Protein AF-A0A3S1MCV3-F1 (afdb_monomer_lite)

Sequence (208 aa):
VRPNGTPESFEIVAGRRRYFAAKSLAEERGEGDPLPCAIMEDGDDAAALEASLIENIARLDPDEVSQWETFSRLIKEGRSIAEIAATFGITELQVKRSLALGELLPKIREAYRGEEIDAETARYLTMASKAQQKDWLALYADPEQYAPRGYQLKQWLFGGQSISIKVALFAIEDYPGMVVSDLFGEDSYFADADVFWLKQNEAIAARR

Secondary structure (DSSP, 8-state):
-EE-SSTT-EE--S-HHHHHHHHHHHHHHSS-PPPP-PPPPTT-HHHHHHHHHHHHHS-----HHHHHHHHHHHHHTT--HHHHHHHHT--HHHHHHHHHHHTS-HHHHHHHHTTSS-HHHHHHHTTS-HHHHHHHHHHHH-TTS----HHHHHHHHTTT---BGGG-SS-GGG--S-EEE-TTSS-EEES-HHHHHHHHHHHHHHT-

Structure (mmCIF, N/CA/C/O backbone):
data_AF-A0A3S1MCV3-F1
#
_entry.id   AF-A0A3S1MCV3-F1
#
loop_
_atom_site.group_PDB
_atom_site.id
_atom_site.type_symbol
_atom_site.label_atom_id
_atom_site.label_alt_id
_atom_site.label_comp_id
_atom_site.label_asym_id
_atom_site.label_entity_id
_atom_site.label_seq_id
_atom_site.pdbx_PDB_ins_code
_atom_site.Cartn_x
_atom_site.Cartn_y
_atom_site.Cartn_z
_atom_site.occupancy
_atom_site.B_iso_or_equiv
_atom_site.auth_seq_id
_atom_site.auth_comp_id
_atom_site.auth_asym_id
_atom_site.auth_atom_id
_atom_site.pdbx_PDB_model_num
ATOM 1 N N . VAL A 1 1 ? -28.980 -3.138 22.304 1.00 82.56 1 VAL A N 1
ATOM 2 C CA . VAL A 1 1 ? -28.779 -3.723 23.652 1.00 82.56 1 VAL A CA 1
ATOM 3 C C . VAL A 1 1 ? -29.193 -5.181 23.593 1.00 82.56 1 VAL A C 1
ATOM 5 O O . VAL A 1 1 ? -29.928 -5.527 22.674 1.00 82.56 1 VAL A O 1
ATOM 8 N N . ARG A 1 2 ? -28.743 -6.027 24.519 1.00 81.75 2 ARG A N 1
ATOM 9 C CA . ARG A 1 2 ? -29.152 -7.442 24.564 1.00 81.75 2 ARG A CA 1
ATOM 10 C C . ARG A 1 2 ? -29.564 -7.875 25.971 1.00 81.75 2 ARG A C 1
ATOM 12 O O . ARG A 1 2 ? -29.115 -7.232 26.927 1.00 81.75 2 ARG A O 1
ATOM 19 N N . PRO A 1 3 ? -30.403 -8.912 26.117 1.00 85.06 3 PRO A N 1
ATOM 20 C CA . PRO A 1 3 ? -30.695 -9.492 27.422 1.00 85.06 3 PRO A CA 1
ATOM 21 C C . PRO A 1 3 ? -29.397 -9.918 28.121 1.00 85.06 3 PRO A C 1
ATOM 23 O O . PRO A 1 3 ? -28.501 -10.469 27.490 1.00 85.06 3 PRO A O 1
ATOM 26 N N . ASN A 1 4 ? -29.270 -9.650 29.420 1.00 82.94 4 ASN A N 1
ATOM 27 C CA . ASN A 1 4 ? -28.071 -10.000 30.201 1.00 82.94 4 ASN A CA 1
ATOM 28 C C . ASN A 1 4 ? -28.338 -11.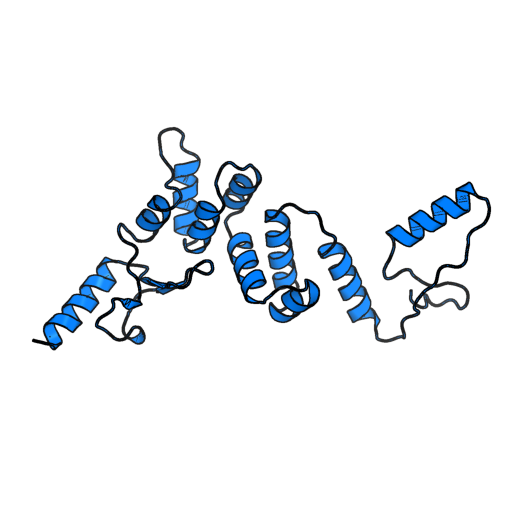099 31.246 1.00 82.94 4 ASN A C 1
ATOM 30 O O . ASN A 1 4 ? -27.629 -11.204 32.246 1.00 82.94 4 ASN A O 1
ATOM 34 N N . GLY A 1 5 ? -29.393 -11.890 31.038 1.00 76.44 5 GLY A N 1
ATOM 35 C CA . GLY A 1 5 ? -29.845 -12.916 31.979 1.00 76.44 5 GLY A CA 1
ATOM 36 C C . GLY A 1 5 ? -30.764 -12.400 33.091 1.00 76.44 5 GLY A C 1
ATOM 37 O O . GLY A 1 5 ? -31.198 -13.194 33.923 1.00 76.44 5 GLY A O 1
ATOM 38 N N . THR A 1 6 ? -31.104 -11.105 33.102 1.00 80.25 6 THR A N 1
ATOM 39 C CA . THR A 1 6 ? -32.122 -10.538 34.000 1.00 80.25 6 THR A CA 1
ATOM 40 C C . THR A 1 6 ? -33.277 -9.912 33.206 1.00 80.25 6 THR A C 1
ATOM 42 O O . THR A 1 6 ? -33.029 -9.329 32.152 1.00 80.25 6 THR A O 1
ATOM 45 N N . PRO A 1 7 ? -34.535 -9.984 33.685 1.00 80.81 7 PRO A N 1
ATOM 46 C CA . PRO A 1 7 ? -35.675 -9.350 33.008 1.00 80.81 7 PRO A CA 1
ATOM 47 C C . PRO A 1 7 ? -35.650 -7.816 33.070 1.00 80.81 7 PRO A C 1
ATOM 49 O O . PRO A 1 7 ? -36.337 -7.150 32.303 1.00 80.81 7 PRO A O 1
ATOM 52 N N . GLU A 1 8 ? -34.897 -7.263 34.022 1.00 84.44 8 GLU A N 1
ATOM 53 C CA . GLU A 1 8 ? -34.945 -5.847 34.400 1.00 84.44 8 GLU A CA 1
ATOM 54 C C . GLU A 1 8 ? -33.805 -5.024 33.792 1.00 84.44 8 GLU A C 1
ATOM 56 O O . GLU A 1 8 ? -33.806 -3.797 33.898 1.00 84.44 8 GLU A O 1
ATOM 61 N N . SER A 1 9 ? -32.814 -5.664 33.163 1.00 86.12 9 SER A N 1
ATOM 62 C CA . SER A 1 9 ? -31.669 -4.951 32.608 1.00 86.12 9 SER A CA 1
ATOM 63 C C . SER A 1 9 ? -31.128 -5.583 31.331 1.00 86.12 9 SER A C 1
ATOM 65 O O . SER A 1 9 ? -31.355 -6.748 31.021 1.00 86.12 9 SER A O 1
ATOM 67 N N . PHE A 1 10 ? -30.418 -4.762 30.564 1.00 86.50 10 PHE A N 1
ATOM 68 C CA . PHE A 1 10 ? -29.823 -5.143 29.294 1.00 86.50 10 PHE A CA 1
ATOM 69 C C . PHE A 1 10 ? -28.345 -4.761 29.284 1.00 86.50 10 PHE A C 1
ATOM 71 O O . PHE A 1 10 ? -27.929 -3.785 29.911 1.00 86.50 10 PHE A O 1
ATOM 78 N N . GLU A 1 11 ? -27.549 -5.503 28.525 1.00 82.94 11 GLU A N 1
ATOM 79 C CA . GLU A 1 11 ? -26.165 -5.149 28.238 1.00 82.94 11 GLU A CA 1
ATOM 80 C C . GLU A 1 11 ? -26.079 -4.227 27.011 1.00 82.94 11 GLU A C 1
ATOM 82 O O . GLU A 1 11 ? -26.780 -4.394 26.002 1.00 82.94 11 GLU A O 1
ATOM 87 N N . ILE A 1 12 ? -25.191 -3.234 27.088 1.00 82.75 12 ILE A N 1
ATOM 88 C CA . ILE A 1 12 ? -24.916 -2.310 25.987 1.00 82.75 12 ILE A CA 1
ATOM 89 C C . ILE A 1 12 ? -23.930 -2.961 25.019 1.00 82.75 12 ILE A C 1
ATOM 91 O O . ILE A 1 12 ? -22.740 -3.043 25.296 1.00 82.75 12 ILE A O 1
ATOM 95 N N . VAL A 1 13 ? -24.440 -3.349 23.853 1.00 75.62 13 VAL A N 1
ATOM 96 C CA . VAL A 1 13 ? -23.654 -3.915 22.744 1.00 75.62 13 VAL A CA 1
ATOM 97 C C . VAL A 1 13 ? -22.986 -2.818 21.899 1.00 75.62 13 VAL A C 1
ATOM 99 O O . VAL A 1 13 ? -21.809 -2.910 21.560 1.00 75.62 13 VAL A O 1
ATOM 102 N N . ALA A 1 14 ? -23.733 -1.754 21.588 1.00 70.00 14 ALA A N 1
ATOM 103 C CA . ALA A 1 14 ? -23.327 -0.648 20.719 1.00 70.00 14 ALA A CA 1
ATOM 104 C C . ALA A 1 14 ? -23.893 0.684 21.243 1.00 70.00 14 ALA A C 1
ATOM 106 O O . ALA A 1 14 ? -24.895 0.703 21.964 1.00 70.00 14 ALA A O 1
ATOM 107 N N . GLY A 1 15 ? -23.263 1.811 20.889 1.00 77.69 15 GLY A N 1
ATOM 108 C CA . GLY A 1 15 ? -23.730 3.147 21.299 1.00 77.69 15 GLY A CA 1
ATOM 109 C C . GLY A 1 15 ? -23.246 3.637 22.674 1.00 77.69 15 GLY A C 1
ATOM 110 O O . GLY A 1 15 ? -23.853 4.541 23.252 1.00 77.69 15 GLY A O 1
ATOM 111 N N . ARG A 1 16 ? -22.122 3.109 23.184 1.00 80.81 16 ARG A N 1
ATOM 112 C CA . ARG A 1 16 ? -21.545 3.449 24.504 1.00 80.81 16 ARG A CA 1
ATOM 113 C C . ARG A 1 16 ? -21.428 4.962 24.751 1.00 80.81 16 ARG A C 1
ATOM 115 O O . ARG A 1 16 ? -21.774 5.434 25.827 1.00 80.81 16 ARG A O 1
ATOM 122 N N . ARG A 1 17 ? -20.992 5.744 23.755 1.00 81.25 17 ARG A N 1
ATOM 123 C CA . ARG A 1 17 ? -20.867 7.214 23.874 1.00 81.25 17 ARG A CA 1
ATOM 124 C C . ARG A 1 17 ? -22.212 7.914 24.073 1.00 81.25 17 ARG A C 1
ATOM 126 O O . ARG A 1 17 ? -22.298 8.805 24.907 1.00 81.25 17 ARG A O 1
ATOM 133 N N . ARG A 1 18 ? -23.251 7.503 23.336 1.00 84.56 18 ARG A N 1
ATOM 134 C CA . ARG A 1 18 ? -24.612 8.044 23.495 1.00 84.56 18 ARG A CA 1
ATOM 135 C C . ARG A 1 18 ? -25.173 7.711 24.870 1.00 84.56 18 ARG A C 1
ATOM 137 O O . ARG A 1 18 ? -25.742 8.588 25.504 1.00 84.56 18 ARG A O 1
ATOM 144 N N . TYR A 1 19 ? -24.941 6.488 25.347 1.00 88.69 19 TYR A N 1
ATOM 145 C CA . TYR A 1 19 ? -25.312 6.107 26.706 1.00 88.69 19 TYR A CA 1
ATOM 146 C C . TYR A 1 19 ? -24.631 6.991 27.757 1.00 88.69 19 TYR A C 1
ATOM 148 O O . TYR A 1 19 ? -25.315 7.549 28.605 1.00 88.69 19 TYR A O 1
ATOM 156 N N . PHE A 1 20 ? -23.308 7.175 27.685 1.00 85.94 20 PHE A N 1
ATOM 157 C CA . PHE A 1 20 ? -22.605 8.025 28.652 1.00 85.94 20 PHE A CA 1
ATOM 158 C C . PHE A 1 20 ? -23.030 9.493 28.571 1.00 85.94 20 PHE A C 1
ATOM 160 O O . PHE A 1 20 ? -23.195 10.114 29.611 1.00 85.94 20 PHE A O 1
ATOM 167 N N . ALA A 1 21 ? -23.275 10.029 27.374 1.00 86.94 21 ALA A N 1
ATOM 168 C CA . ALA A 1 21 ? -23.788 11.390 27.221 1.00 86.94 21 ALA A CA 1
ATOM 169 C C . ALA A 1 21 ? -25.180 11.555 27.857 1.00 86.94 21 ALA A C 1
ATOM 171 O O . ALA A 1 21 ? -25.412 12.503 28.602 1.00 86.94 21 ALA A O 1
ATOM 172 N N . ALA A 1 22 ? -26.087 10.607 27.611 1.00 88.69 22 ALA A N 1
ATOM 173 C CA . ALA A 1 22 ? -27.413 10.602 28.220 1.00 88.69 22 ALA A CA 1
ATOM 174 C C . ALA A 1 22 ? -27.353 10.411 29.744 1.00 88.69 22 ALA A C 1
ATOM 176 O O . ALA A 1 22 ? -28.098 11.058 30.471 1.00 88.69 22 ALA A O 1
ATOM 177 N N . LYS A 1 23 ? -26.430 9.574 30.235 1.00 89.50 23 LYS A N 1
ATOM 178 C CA . LYS A 1 23 ? -26.195 9.374 31.669 1.00 89.50 23 LYS A CA 1
ATOM 179 C C . LYS A 1 23 ? -25.707 10.656 32.342 1.00 89.50 23 LYS A C 1
ATOM 181 O O . LYS A 1 23 ? -26.248 11.018 33.376 1.00 89.50 23 LYS A O 1
ATOM 186 N N . SER A 1 24 ? -24.743 11.357 31.744 1.00 89.44 24 SER A N 1
ATOM 187 C CA . SER A 1 24 ? -24.265 12.644 32.263 1.00 89.44 24 SER A CA 1
ATOM 188 C C . SER A 1 24 ? -25.379 13.694 32.293 1.00 89.44 24 SER A C 1
ATOM 190 O O . SER A 1 24 ? -25.550 14.364 33.303 1.00 89.44 24 SER A O 1
ATOM 192 N N . LEU A 1 25 ? -26.201 13.778 31.241 1.00 88.88 25 LEU A N 1
ATOM 193 C CA . LEU A 1 25 ? -27.379 14.656 31.223 1.00 88.88 25 LEU A CA 1
ATOM 194 C C . LEU A 1 25 ? -28.390 14.310 32.324 1.00 88.88 25 LEU A C 1
ATOM 196 O O . LEU A 1 25 ? -28.955 15.212 32.939 1.00 88.88 25 LEU A O 1
ATOM 200 N N . ALA A 1 26 ? -28.610 13.019 32.581 1.00 91.25 26 ALA A N 1
ATOM 201 C CA . ALA A 1 26 ? -29.508 12.569 33.636 1.00 91.25 26 ALA A CA 1
ATOM 202 C C . ALA A 1 26 ? -28.968 12.886 35.039 1.00 91.25 26 ALA A C 1
ATOM 204 O O . ALA A 1 26 ? -29.723 13.295 35.916 1.00 91.25 26 ALA A O 1
ATOM 205 N N . GLU A 1 27 ? -27.658 12.740 35.246 1.00 90.19 27 GLU A N 1
ATOM 206 C CA . GLU A 1 27 ? -26.980 13.120 36.491 1.00 90.19 27 GLU A CA 1
ATOM 207 C C . GLU A 1 27 ? -27.056 14.637 36.739 1.00 90.19 27 GLU A C 1
ATOM 209 O O . GLU A 1 27 ? -27.288 15.056 37.870 1.00 90.19 27 GLU A O 1
ATOM 214 N N . GLU A 1 28 ? -26.923 15.458 35.693 1.00 89.19 28 GLU A N 1
ATOM 215 C CA . GLU A 1 28 ? -27.040 16.922 35.780 1.00 89.19 28 GLU A CA 1
ATOM 216 C C . GLU A 1 28 ? -28.472 17.398 36.057 1.00 89.19 28 GLU A C 1
ATOM 218 O O . GLU A 1 28 ? -28.675 18.3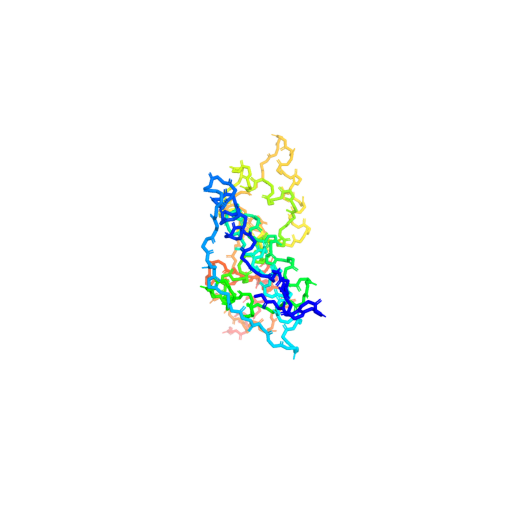61 36.799 1.00 89.19 28 GLU A O 1
ATOM 223 N N . ARG A 1 29 ? -29.474 16.746 35.457 1.00 88.38 29 ARG A N 1
ATOM 224 C CA . ARG A 1 29 ? -30.891 17.125 35.592 1.00 88.38 29 ARG A CA 1
ATOM 225 C C . ARG A 1 29 ? -31.592 16.460 36.776 1.00 88.38 29 ARG A C 1
ATOM 227 O O . ARG A 1 29 ? -32.675 16.894 37.153 1.00 88.38 29 ARG A O 1
ATOM 234 N N . GLY A 1 30 ? -30.989 15.423 37.358 1.00 87.88 30 GLY A N 1
ATOM 235 C CA . GLY A 1 30 ? -31.592 14.586 38.398 1.00 87.88 30 GLY A CA 1
ATOM 236 C C . GLY A 1 30 ? -32.626 13.580 37.873 1.00 87.88 30 GLY A C 1
ATOM 237 O O . GLY A 1 30 ? -33.133 12.773 38.650 1.00 87.88 30 GLY A O 1
ATOM 238 N N . GLU A 1 31 ? -32.919 13.599 36.572 1.00 85.12 31 GLU A N 1
ATOM 239 C CA . GLU A 1 31 ? -33.827 12.683 35.883 1.00 85.12 31 GLU A CA 1
ATOM 240 C C . GLU A 1 31 ? -33.334 12.412 34.456 1.00 85.12 31 GLU A C 1
ATOM 242 O O . GLU A 1 31 ? -32.721 13.276 33.828 1.00 85.12 31 GLU A O 1
ATOM 247 N N . GLY A 1 32 ? -33.582 11.204 33.942 1.00 83.12 32 GLY A N 1
ATOM 248 C CA . GLY A 1 32 ? -33.160 10.785 32.606 1.00 83.12 32 GLY A CA 1
ATOM 249 C C . GLY A 1 32 ? -34.338 10.376 31.732 1.00 83.12 32 GLY A C 1
ATOM 250 O O . GLY A 1 32 ? -35.215 9.637 32.176 1.00 83.12 32 GLY A O 1
ATOM 251 N N . ASP A 1 33 ? -34.322 10.816 30.476 1.00 85.94 33 ASP A N 1
ATOM 252 C CA . ASP A 1 33 ? -35.325 10.425 29.489 1.00 85.94 33 ASP A CA 1
ATOM 253 C C . ASP A 1 33 ? -35.105 8.980 28.994 1.00 85.94 33 ASP A C 1
ATOM 255 O O . ASP A 1 33 ? -33.957 8.532 28.863 1.00 85.94 33 ASP A O 1
ATOM 259 N N . PRO A 1 34 ? -36.179 8.241 28.649 1.00 86.50 34 PRO A N 1
ATOM 260 C CA . PRO A 1 34 ? -36.060 6.925 28.035 1.00 86.50 34 PRO A CA 1
ATOM 261 C C . PRO A 1 34 ? -35.301 6.998 26.706 1.00 86.50 34 PRO A C 1
ATOM 263 O O . PRO A 1 34 ? -35.683 7.726 25.788 1.00 86.50 34 PRO A O 1
ATOM 266 N N . LEU A 1 35 ? -34.245 6.196 26.573 1.00 85.81 35 LEU A N 1
ATOM 267 C CA . LEU A 1 35 ? -33.505 6.083 25.320 1.00 85.81 35 LEU A CA 1
ATOM 268 C C . LEU A 1 35 ? -34.142 5.020 24.416 1.00 85.81 35 LEU A C 1
ATOM 270 O O . LEU A 1 35 ? -34.339 3.887 24.865 1.00 85.81 35 LEU A O 1
ATOM 274 N N . PRO A 1 36 ? -34.397 5.317 23.130 1.00 87.00 36 PRO A N 1
ATOM 275 C CA . PRO A 1 36 ? -34.831 4.301 22.185 1.00 87.00 36 PRO A CA 1
ATOM 276 C C . PRO A 1 36 ? -33.713 3.271 21.999 1.00 87.00 36 PRO A C 1
ATOM 278 O O . PRO A 1 36 ? -32.620 3.589 21.522 1.00 87.00 36 PRO A O 1
ATOM 281 N N . CYS A 1 37 ? -33.989 2.029 22.390 1.00 85.12 37 CYS A N 1
ATOM 282 C CA . CYS A 1 37 ? -33.041 0.925 22.324 1.00 85.12 37 CYS A CA 1
ATOM 283 C C . CYS A 1 37 ? -33.592 -0.180 21.422 1.00 85.12 37 CYS A C 1
ATOM 285 O O . CYS A 1 37 ? -34.694 -0.671 21.647 1.00 85.12 37 CYS A O 1
ATOM 287 N N . ALA A 1 38 ? -32.807 -0.607 20.433 1.00 83.00 38 ALA A N 1
ATOM 288 C CA . ALA A 1 38 ? -33.070 -1.852 19.717 1.00 83.00 38 ALA A CA 1
ATOM 289 C C . ALA A 1 38 ? -32.592 -3.037 20.575 1.00 83.00 38 ALA A C 1
ATOM 291 O O . ALA A 1 38 ? -31.452 -3.016 21.059 1.00 83.00 38 ALA A O 1
ATOM 292 N N . ILE A 1 39 ? -33.459 -4.030 20.783 1.00 83.06 39 ILE A N 1
ATOM 293 C CA . ILE A 1 39 ? -33.159 -5.269 21.516 1.00 83.06 39 ILE A CA 1
ATOM 294 C C . ILE A 1 39 ? -32.798 -6.349 20.495 1.00 83.06 39 ILE A C 1
ATOM 296 O O . ILE A 1 39 ? -33.532 -6.539 19.531 1.00 83.06 39 ILE A O 1
ATOM 300 N N . MET A 1 40 ? -31.663 -7.014 20.698 1.00 70.81 40 MET A N 1
ATOM 301 C CA . MET A 1 40 ? -31.170 -8.091 19.831 1.00 70.81 40 MET A CA 1
ATOM 302 C C . MET A 1 40 ? -31.608 -9.461 20.375 1.00 70.81 40 MET A C 1
ATOM 304 O O . MET A 1 40 ? -31.688 -9.623 21.594 1.00 70.81 40 MET A O 1
ATOM 308 N N . GLU A 1 41 ? -31.909 -10.413 19.485 1.00 69.19 41 GLU A N 1
ATOM 309 C CA . GLU A 1 41 ? -32.337 -11.782 19.829 1.00 69.19 41 GLU A CA 1
ATOM 310 C C . GLU A 1 41 ? -31.144 -12.723 20.103 1.00 69.19 41 GLU A C 1
ATOM 312 O O . GLU A 1 41 ? -30.039 -12.521 19.590 1.00 69.19 41 GLU A O 1
ATOM 317 N N . ASP A 1 42 ? -31.377 -13.776 20.895 1.00 55.06 42 ASP A N 1
ATOM 318 C CA . ASP A 1 42 ? -30.375 -14.797 21.224 1.00 55.06 42 ASP A CA 1
ATOM 319 C C . ASP A 1 42 ? -29.931 -15.552 19.954 1.00 55.06 42 ASP A C 1
ATOM 321 O O . ASP A 1 42 ? -30.727 -16.221 19.295 1.00 55.06 42 ASP A O 1
ATOM 325 N N . GLY A 1 43 ? -28.643 -15.446 19.610 1.00 55.38 43 GLY A N 1
ATOM 326 C CA . GLY A 1 43 ? -28.052 -16.000 18.379 1.00 55.38 43 GLY A CA 1
ATOM 327 C C . GLY A 1 43 ? -27.336 -14.961 17.511 1.00 55.38 43 GLY A C 1
ATOM 328 O O . GLY A 1 43 ? -26.483 -15.322 16.703 1.00 55.38 43 GLY A O 1
ATOM 329 N N . ASP A 1 44 ? -27.604 -13.676 17.747 1.00 55.47 44 ASP A N 1
ATOM 330 C CA . ASP A 1 44 ? -26.921 -12.552 17.094 1.00 55.47 44 ASP A CA 1
ATOM 331 C C . ASP A 1 44 ? -25.594 -12.187 17.799 1.00 55.47 44 ASP A C 1
ATOM 333 O O . ASP A 1 44 ? -24.867 -11.305 17.367 1.00 55.47 44 ASP A O 1
ATOM 337 N N . ASP A 1 45 ? -25.232 -12.873 18.890 1.00 53.06 45 ASP A N 1
ATOM 338 C CA . ASP A 1 45 ? -24.117 -12.518 19.784 1.00 53.06 45 ASP A CA 1
ATOM 339 C C . ASP A 1 45 ? -22.745 -12.437 19.102 1.00 53.06 45 ASP A C 1
ATOM 341 O O . ASP A 1 45 ? -21.944 -11.555 19.420 1.00 53.06 45 ASP A O 1
ATOM 345 N N . ALA A 1 46 ? -22.465 -13.340 18.159 1.00 54.00 46 ALA A N 1
ATOM 346 C CA . ALA A 1 46 ? -21.215 -13.316 17.407 1.00 54.00 46 ALA A CA 1
ATOM 347 C C . ALA A 1 46 ? -21.190 -12.136 16.426 1.00 54.00 46 ALA A C 1
ATOM 349 O O . ALA A 1 46 ? -20.232 -11.368 16.424 1.00 54.00 46 ALA A O 1
ATOM 350 N N . ALA A 1 47 ? -22.267 -11.943 15.662 1.00 54.22 47 ALA A N 1
ATOM 351 C CA . ALA A 1 47 ? -22.395 -10.851 14.701 1.00 54.22 47 ALA A CA 1
ATOM 352 C C . ALA A 1 47 ? -22.461 -9.477 15.392 1.00 54.22 47 ALA A C 1
ATOM 354 O O . ALA A 1 47 ? -21.930 -8.499 14.880 1.00 54.22 47 ALA A O 1
ATOM 355 N N . ALA A 1 48 ? -23.033 -9.407 16.592 1.00 53.81 48 ALA A N 1
ATOM 356 C CA . ALA A 1 48 ? -23.136 -8.225 17.436 1.00 53.81 48 ALA A CA 1
ATOM 357 C C . ALA A 1 48 ? -21.790 -7.812 18.045 1.00 53.81 48 ALA A C 1
ATOM 359 O O . ALA A 1 48 ? -21.424 -6.634 18.018 1.00 53.81 48 ALA A O 1
ATOM 360 N N . LEU A 1 49 ? -21.039 -8.778 18.586 1.00 55.06 49 LEU A N 1
ATOM 361 C CA . LEU A 1 49 ? -19.684 -8.551 19.091 1.00 55.06 49 LEU A CA 1
ATOM 362 C C . LEU A 1 49 ? -18.765 -8.109 17.953 1.00 55.06 49 LEU A C 1
ATOM 364 O O . LEU A 1 49 ? -17.974 -7.181 18.101 1.00 55.06 49 LEU A O 1
ATOM 368 N N . GLU A 1 50 ? -18.913 -8.747 16.802 1.00 56.53 50 GLU A N 1
ATOM 369 C CA . GLU A 1 50 ? -18.148 -8.469 15.603 1.00 56.53 50 GLU A CA 1
ATOM 370 C C . GLU A 1 50 ? -18.513 -7.110 14.985 1.00 56.53 50 GLU A C 1
ATOM 372 O O . GLU A 1 50 ? -17.618 -6.355 14.617 1.00 56.53 50 GLU A O 1
ATOM 377 N N . ALA A 1 51 ? -19.794 -6.733 14.970 1.00 61.19 51 ALA A N 1
ATOM 378 C CA . ALA A 1 51 ? -20.260 -5.404 14.576 1.00 61.19 51 ALA A CA 1
ATOM 379 C C . ALA A 1 51 ? -19.805 -4.315 15.559 1.00 61.19 51 ALA A C 1
ATOM 381 O O . ALA A 1 51 ? -19.480 -3.213 15.132 1.00 61.19 51 ALA A O 1
ATOM 382 N N . SER A 1 52 ? -19.725 -4.610 16.861 1.00 59.03 52 SER A N 1
ATOM 383 C CA . SER A 1 52 ? -19.203 -3.694 17.889 1.00 59.03 52 SER A CA 1
ATOM 384 C C . SER A 1 52 ? -17.677 -3.548 17.821 1.00 59.03 52 SER A C 1
ATOM 386 O O . SER A 1 52 ? -17.139 -2.450 17.996 1.00 59.03 52 SER A O 1
ATOM 388 N N . LEU A 1 53 ? -16.956 -4.632 17.514 1.00 58.12 53 LEU A N 1
ATOM 389 C CA . LEU A 1 53 ? -15.529 -4.604 17.187 1.00 58.12 53 LEU A CA 1
ATOM 390 C C . LEU A 1 53 ? -15.303 -3.777 15.926 1.00 58.12 53 LEU A C 1
ATOM 392 O O . LEU A 1 53 ? -14.490 -2.862 15.949 1.00 58.12 53 LEU A O 1
ATOM 396 N N . ILE A 1 54 ? -16.081 -4.025 14.874 1.00 60.94 54 ILE A N 1
ATOM 397 C CA . ILE A 1 54 ? -16.077 -3.237 13.645 1.00 60.94 54 ILE A CA 1
ATOM 398 C C . ILE A 1 54 ? -16.384 -1.771 13.932 1.00 60.94 54 ILE A C 1
ATOM 400 O O . ILE A 1 54 ? -15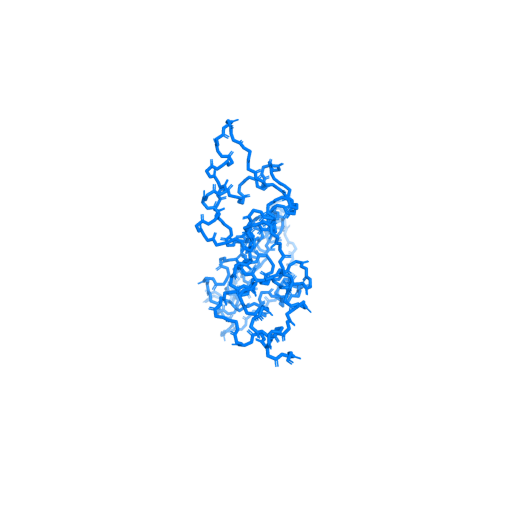.631 -0.930 13.474 1.00 60.94 54 ILE A O 1
ATOM 404 N N . GLU A 1 55 ? -17.419 -1.436 14.704 1.00 62.62 55 GLU A N 1
ATOM 405 C CA . GLU A 1 55 ? -17.769 -0.051 15.047 1.00 62.62 55 GLU A CA 1
ATOM 406 C C . GLU A 1 55 ? -16.613 0.628 15.792 1.00 62.62 55 GLU A C 1
ATOM 408 O O . GLU A 1 55 ? -16.269 1.768 15.492 1.00 62.62 55 GLU A O 1
ATOM 413 N N . ASN A 1 56 ? -15.968 -0.071 16.733 1.00 57.38 56 ASN A N 1
ATOM 414 C CA . ASN A 1 56 ? -14.811 0.455 17.459 1.00 57.38 56 ASN A CA 1
ATOM 415 C C . ASN A 1 56 ? -13.566 0.598 16.575 1.00 57.38 56 ASN A C 1
ATOM 417 O O . ASN A 1 56 ? -12.817 1.562 16.742 1.00 57.38 56 ASN A O 1
ATOM 421 N N . ILE A 1 57 ? -13.347 -0.335 15.648 1.00 58.41 57 ILE A N 1
ATOM 422 C CA . ILE A 1 57 ? -12.248 -0.323 14.679 1.00 58.41 57 ILE A CA 1
ATOM 423 C C . ILE A 1 57 ? -12.482 0.752 13.600 1.00 58.41 57 ILE A C 1
ATOM 425 O O . ILE A 1 57 ? -11.539 1.412 13.176 1.00 58.41 57 ILE A O 1
ATOM 429 N N . ALA A 1 58 ? -13.734 0.960 13.194 1.00 56.41 58 ALA A N 1
ATOM 430 C CA . ALA A 1 58 ? -14.174 1.896 12.163 1.00 56.41 58 ALA A CA 1
ATOM 431 C C . ALA A 1 58 ? -14.481 3.299 12.699 1.00 56.41 58 ALA A C 1
ATOM 433 O O . ALA A 1 58 ? -14.891 4.173 11.934 1.00 56.41 58 ALA A O 1
ATOM 434 N N . ARG A 1 59 ? -14.297 3.536 14.002 1.00 62.16 59 ARG A N 1
ATOM 435 C CA . ARG A 1 59 ? -14.496 4.835 14.647 1.00 62.16 59 ARG A CA 1
ATOM 436 C C . ARG A 1 59 ? -13.413 5.830 14.186 1.00 62.16 59 ARG A C 1
ATOM 438 O O . ARG A 1 59 ? -12.441 6.058 14.900 1.00 62.16 59 ARG A O 1
ATOM 445 N N . LEU A 1 60 ? -13.599 6.380 12.983 1.00 52.00 60 LEU A N 1
ATOM 446 C CA . LEU A 1 60 ? -12.878 7.506 12.365 1.00 52.00 60 LEU A CA 1
ATOM 447 C C . LEU A 1 60 ? -12.941 8.750 13.281 1.00 52.00 60 LEU A C 1
ATOM 449 O O . LEU A 1 60 ? -13.984 8.984 13.886 1.00 52.00 60 LEU A O 1
ATOM 453 N N . ASP A 1 61 ? -11.917 9.582 13.491 1.00 52.97 61 ASP A N 1
ATOM 454 C CA . ASP A 1 61 ? -10.691 9.860 12.731 1.00 52.97 61 ASP A CA 1
ATOM 455 C C . ASP A 1 61 ? -9.459 9.091 13.207 1.00 52.97 61 ASP A C 1
ATOM 457 O O . ASP A 1 61 ? -9.002 9.286 14.339 1.00 52.97 61 ASP A O 1
ATOM 461 N N . PRO A 1 62 ? -8.809 8.349 12.308 1.00 59.19 62 PRO A N 1
ATOM 462 C CA . PRO A 1 62 ? -7.371 8.306 12.416 1.00 59.19 62 PRO A CA 1
ATOM 463 C C . PRO A 1 62 ? -6.748 8.770 11.094 1.00 59.19 62 PRO A C 1
ATOM 465 O O . PRO A 1 62 ? -7.371 8.706 10.033 1.00 59.19 62 PRO A O 1
ATOM 468 N N . ASP A 1 63 ? -5.538 9.309 11.174 1.00 76.44 63 ASP A N 1
ATOM 469 C CA . ASP A 1 63 ? -4.737 9.681 10.010 1.00 76.44 63 ASP A CA 1
ATOM 470 C C . ASP A 1 63 ? -4.699 8.543 8.972 1.00 76.44 63 ASP A C 1
ATOM 472 O O . ASP A 1 63 ? -4.897 7.371 9.300 1.00 76.44 63 ASP A O 1
ATOM 476 N N . GLU A 1 64 ? -4.444 8.878 7.706 1.00 83.81 64 GLU A N 1
ATOM 477 C CA . GLU A 1 64 ? -4.523 7.941 6.575 1.00 83.81 64 GLU A CA 1
ATOM 478 C C . GLU A 1 64 ? -3.780 6.612 6.838 1.00 83.81 64 GLU A C 1
ATOM 480 O O . GLU A 1 64 ? -4.295 5.535 6.535 1.00 83.81 64 GLU A O 1
ATOM 485 N N . VAL A 1 65 ? -2.622 6.665 7.505 1.00 87.44 65 VAL A N 1
ATOM 486 C CA . VAL A 1 65 ? -1.814 5.483 7.849 1.00 87.44 65 VAL A CA 1
ATOM 487 C C . VAL A 1 65 ? -2.534 4.540 8.802 1.00 87.44 65 VAL A C 1
ATOM 489 O O . VAL A 1 65 ? -2.487 3.319 8.646 1.00 87.44 65 VAL A O 1
ATOM 492 N N . SER A 1 66 ? -3.233 5.086 9.785 1.00 85.88 66 SER A N 1
ATOM 493 C CA . SER A 1 66 ? -3.987 4.297 10.749 1.00 85.88 66 SER A CA 1
ATOM 494 C C . SER A 1 66 ? -5.178 3.572 10.109 1.00 85.88 66 SER A C 1
ATOM 496 O O . SER A 1 66 ? -5.549 2.481 10.559 1.00 85.88 66 SER A O 1
ATOM 498 N N . GLN A 1 67 ? -5.762 4.117 9.033 1.00 85.62 67 GLN A N 1
ATOM 499 C CA . GLN A 1 67 ? -6.747 3.387 8.227 1.00 85.62 67 GLN A CA 1
ATOM 500 C C . GLN A 1 67 ? -6.103 2.175 7.539 1.00 85.62 67 GLN A C 1
ATOM 502 O O . GLN A 1 67 ? -6.682 1.085 7.550 1.00 85.62 67 GLN A O 1
ATOM 507 N N . TRP A 1 68 ? -4.897 2.333 6.988 1.00 90.06 68 TRP A N 1
ATOM 508 C CA . TRP A 1 68 ? -4.164 1.228 6.363 1.00 90.06 68 TRP A CA 1
ATOM 509 C C . TRP A 1 68 ? -3.877 0.107 7.365 1.00 90.06 68 TRP A C 1
ATOM 511 O O . TRP A 1 68 ? -4.163 -1.064 7.109 1.00 90.06 68 TRP A O 1
ATOM 521 N N . GLU A 1 69 ? -3.376 0.471 8.548 1.00 85.25 69 GLU A N 1
ATOM 522 C CA . GLU A 1 69 ? -3.091 -0.466 9.641 1.00 85.25 69 GLU A CA 1
ATOM 523 C C . GLU A 1 69 ? -4.354 -1.183 10.129 1.00 85.25 69 GLU A C 1
ATOM 525 O O . GLU A 1 69 ? -4.331 -2.386 10.407 1.00 85.25 69 GLU A O 1
ATOM 530 N N . THR A 1 70 ? -5.471 -0.457 10.174 1.00 85.88 70 THR A N 1
ATOM 531 C CA . THR A 1 70 ? -6.784 -0.993 10.531 1.00 85.88 70 THR A CA 1
ATOM 532 C C . THR A 1 70 ? -7.239 -2.070 9.552 1.00 85.88 70 THR A C 1
ATOM 534 O O . THR A 1 70 ? -7.621 -3.159 9.986 1.00 85.88 70 THR A O 1
ATOM 537 N N . PHE A 1 71 ? -7.165 -1.819 8.245 1.00 88.44 71 PHE A N 1
ATOM 538 C CA . PHE A 1 71 ? -7.568 -2.819 7.253 1.00 88.44 71 PHE A CA 1
ATOM 539 C C . PHE A 1 71 ? -6.637 -4.034 7.277 1.00 88.44 71 PHE A C 1
ATOM 541 O O . PHE A 1 71 ? -7.124 -5.164 7.253 1.00 88.44 71 PHE A O 1
ATOM 548 N N . SER A 1 72 ? -5.322 -3.834 7.426 1.00 88.44 72 SER A N 1
ATOM 549 C CA . SER A 1 72 ? -4.374 -4.944 7.594 1.00 88.44 72 SER A CA 1
ATOM 550 C C . SER A 1 72 ? -4.693 -5.800 8.825 1.00 88.44 72 SER A C 1
ATOM 552 O O . SER A 1 72 ? -4.536 -7.021 8.777 1.00 88.44 72 SER A O 1
ATOM 554 N N . ARG A 1 73 ? -5.153 -5.199 9.933 1.00 85.44 73 ARG A N 1
ATOM 555 C CA . ARG A 1 73 ? -5.602 -5.950 11.117 1.00 85.44 73 ARG A CA 1
ATOM 556 C C . ARG A 1 73 ? -6.879 -6.743 10.835 1.00 85.44 73 ARG A C 1
ATOM 558 O O . ARG A 1 73 ? -6.905 -7.928 11.144 1.00 85.44 73 ARG A O 1
ATOM 565 N N . LEU A 1 74 ? -7.880 -6.135 10.200 1.00 85.44 74 LEU A N 1
ATOM 566 C CA . LEU A 1 74 ? -9.139 -6.812 9.861 1.00 85.44 74 LEU A CA 1
ATOM 567 C C . LEU A 1 74 ? -8.914 -8.041 8.966 1.00 85.44 74 LEU A C 1
ATOM 569 O O . LEU A 1 74 ? -9.508 -9.089 9.205 1.00 85.44 74 LEU A O 1
ATOM 573 N N . ILE A 1 75 ? -8.008 -7.953 7.984 1.00 88.88 75 ILE A N 1
ATOM 574 C CA . ILE A 1 75 ? -7.621 -9.110 7.160 1.00 88.88 75 ILE A CA 1
ATOM 575 C C . ILE A 1 75 ? -6.989 -10.219 8.017 1.00 88.88 75 ILE A C 1
ATOM 577 O O . ILE A 1 75 ? -7.320 -11.391 7.851 1.00 88.88 75 ILE A O 1
ATOM 581 N N . LYS A 1 76 ? -6.100 -9.873 8.959 1.00 87.00 76 LYS A N 1
ATOM 582 C CA . LYS A 1 76 ? -5.470 -10.848 9.874 1.00 87.00 76 LYS A CA 1
ATOM 583 C C . LYS A 1 76 ? -6.470 -11.502 10.826 1.00 87.00 76 LYS A C 1
ATOM 585 O O . LYS A 1 76 ? -6.264 -12.644 11.222 1.00 87.00 76 LYS A O 1
ATOM 590 N N . GLU A 1 77 ? -7.537 -10.792 11.170 1.00 84.06 77 GLU A N 1
ATOM 591 C CA . GLU A 1 77 ? -8.665 -11.296 11.961 1.00 84.06 77 GLU A CA 1
ATOM 592 C C . GLU A 1 77 ? -9.635 -12.159 11.130 1.00 84.06 77 GLU A C 1
ATOM 594 O O . GLU A 1 77 ? -10.586 -12.708 11.677 1.00 84.06 77 GLU A O 1
ATOM 599 N N . GLY A 1 78 ? -9.372 -12.340 9.830 1.00 85.25 78 GLY A N 1
ATOM 600 C CA . GLY A 1 78 ? -10.106 -13.258 8.958 1.00 85.25 78 GLY A CA 1
ATOM 601 C C . GLY A 1 78 ? -11.154 -12.594 8.068 1.00 85.25 78 GLY A C 1
ATOM 602 O O . GLY A 1 78 ? -11.872 -13.302 7.365 1.00 85.25 78 GLY A O 1
ATOM 603 N N . ARG A 1 79 ? -11.242 -11.258 8.056 1.00 86.38 79 ARG A N 1
ATOM 604 C CA . ARG A 1 79 ? -12.158 -10.552 7.155 1.00 86.38 79 ARG A CA 1
ATOM 605 C C . ARG A 1 79 ? -11.691 -10.608 5.713 1.00 86.38 79 ARG A C 1
ATOM 607 O O . ARG A 1 79 ? -10.503 -10.533 5.408 1.00 86.38 79 ARG A O 1
ATOM 614 N N . SER A 1 80 ? -12.657 -10.679 4.814 1.00 91.31 80 SER A N 1
ATOM 615 C CA . SER A 1 80 ? -12.444 -10.531 3.384 1.00 91.31 80 SER A CA 1
ATOM 616 C C . SER A 1 80 ? -12.428 -9.060 2.968 1.00 91.31 80 SER A C 1
ATOM 618 O O . SER A 1 80 ? -12.991 -8.177 3.617 1.00 91.31 80 SER A O 1
ATOM 620 N N . ILE A 1 81 ? -11.818 -8.795 1.813 1.00 92.94 81 ILE A N 1
ATOM 621 C CA . ILE A 1 81 ? -11.808 -7.468 1.185 1.00 92.94 81 ILE A CA 1
ATOM 622 C C . ILE A 1 81 ? -13.240 -6.974 0.924 1.00 92.94 81 ILE A C 1
ATOM 624 O O . ILE A 1 81 ? -13.519 -5.796 1.133 1.00 92.94 81 ILE A O 1
ATOM 628 N N . ALA A 1 82 ? -14.143 -7.869 0.511 1.00 91.81 82 ALA A N 1
ATOM 629 C CA . ALA A 1 82 ? -15.541 -7.549 0.237 1.00 91.81 82 ALA A CA 1
ATOM 630 C C . ALA A 1 82 ? -16.306 -7.140 1.507 1.00 91.81 82 ALA A C 1
ATOM 632 O O . ALA A 1 82 ? -17.041 -6.154 1.489 1.00 91.81 82 ALA A O 1
ATOM 633 N N . GLU A 1 83 ? -16.091 -7.837 2.627 1.00 85.50 83 GLU A N 1
ATOM 634 C CA . GLU A 1 83 ? -16.700 -7.478 3.916 1.00 85.50 83 GLU A CA 1
ATOM 635 C C . GLU A 1 83 ? -16.201 -6.120 4.415 1.00 85.50 83 GLU A C 1
ATOM 637 O O . GLU A 1 83 ? -17.003 -5.301 4.862 1.00 85.50 83 GLU A O 1
ATOM 642 N N . ILE A 1 84 ? -14.896 -5.844 4.295 1.00 86.31 84 ILE A N 1
ATOM 643 C CA . ILE A 1 84 ? -14.322 -4.538 4.653 1.00 86.31 84 ILE A CA 1
ATOM 644 C C . ILE A 1 84 ? -14.910 -3.447 3.745 1.00 86.31 84 ILE A C 1
ATOM 646 O O . ILE A 1 84 ? -15.379 -2.423 4.233 1.00 86.31 84 ILE A O 1
ATOM 650 N N . ALA A 1 85 ? -14.953 -3.668 2.432 1.00 86.94 85 ALA A N 1
ATOM 651 C CA . ALA A 1 85 ? -15.525 -2.723 1.475 1.00 86.94 85 ALA A CA 1
ATOM 652 C C . ALA A 1 85 ? -16.983 -2.366 1.817 1.00 86.94 85 ALA A C 1
ATOM 654 O O . ALA A 1 85 ? -17.321 -1.185 1.935 1.00 86.94 85 ALA A O 1
ATOM 655 N N . ALA A 1 86 ? -17.820 -3.380 2.060 1.00 83.81 86 ALA A N 1
ATOM 656 C CA . ALA A 1 86 ? -19.217 -3.207 2.449 1.00 83.81 86 ALA A CA 1
ATOM 657 C C . ALA A 1 86 ? -19.362 -2.474 3.792 1.00 83.81 86 ALA A C 1
ATOM 659 O O . ALA A 1 86 ? -20.176 -1.562 3.913 1.00 83.81 86 ALA A O 1
ATOM 660 N N . THR A 1 87 ? -18.538 -2.833 4.777 1.00 80.38 87 THR A N 1
ATOM 661 C CA . THR A 1 87 ? -18.552 -2.241 6.122 1.00 80.38 87 THR A CA 1
ATOM 662 C C . THR A 1 87 ? -18.218 -0.750 6.105 1.00 80.38 87 THR A C 1
ATOM 664 O O . THR A 1 87 ? -18.852 0.037 6.803 1.00 80.38 87 THR A O 1
ATOM 667 N N . PHE A 1 88 ? -17.219 -0.356 5.314 1.00 78.81 88 PHE A N 1
ATOM 668 C CA . PHE A 1 88 ? -16.714 1.018 5.272 1.00 78.81 88 PHE A CA 1
ATOM 669 C C . PHE A 1 88 ? -17.327 1.861 4.141 1.00 78.81 88 PHE A C 1
ATOM 671 O O . PHE A 1 88 ? -16.987 3.035 4.008 1.00 78.81 88 PHE A O 1
ATOM 678 N N . GLY A 1 89 ? -18.223 1.291 3.326 1.00 81.12 89 GLY A N 1
ATOM 679 C CA . GLY A 1 89 ? -18.869 1.997 2.214 1.00 81.12 89 GLY A CA 1
ATOM 680 C C . GLY A 1 89 ? -17.895 2.427 1.110 1.00 81.12 89 GLY A C 1
ATOM 681 O O . GLY A 1 89 ? -18.088 3.471 0.489 1.00 81.12 89 GLY A O 1
ATOM 682 N N . ILE A 1 90 ? -16.839 1.645 0.879 1.00 85.44 90 ILE A N 1
ATOM 683 C CA . ILE A 1 90 ? -15.795 1.907 -0.124 1.00 85.44 90 ILE A CA 1
ATOM 684 C C . ILE A 1 90 ? -15.695 0.747 -1.115 1.00 85.44 90 ILE A C 1
ATOM 686 O O . ILE A 1 90 ? -16.219 -0.337 -0.891 1.00 85.44 90 ILE A O 1
ATOM 690 N N . THR A 1 91 ? -15.008 0.958 -2.233 1.00 91.69 91 THR A N 1
ATOM 691 C CA . THR A 1 91 ? -14.784 -0.102 -3.225 1.00 91.69 91 THR A CA 1
ATOM 692 C C . THR A 1 91 ? -13.727 -1.107 -2.757 1.00 91.69 91 THR A C 1
ATOM 694 O O . THR A 1 91 ? -12.779 -0.752 -2.054 1.00 91.69 91 THR A O 1
ATOM 697 N N . GLU A 1 92 ? -13.804 -2.354 -3.230 1.00 94.25 92 GLU A N 1
ATOM 698 C CA . GLU A 1 92 ? -12.745 -3.350 -2.994 1.00 94.25 92 GLU A CA 1
ATOM 699 C C . GLU A 1 92 ? -11.369 -2.884 -3.494 1.00 94.25 92 GLU A C 1
ATOM 701 O O . GLU A 1 92 ? -10.344 -3.224 -2.909 1.00 94.25 92 GLU A O 1
ATOM 706 N N . LEU A 1 93 ? -11.327 -2.084 -4.567 1.00 93.12 93 LEU A N 1
ATOM 707 C CA . LEU A 1 93 ? -10.085 -1.497 -5.069 1.00 93.12 93 LEU A CA 1
ATOM 708 C C . LEU A 1 93 ? -9.476 -0.518 -4.055 1.00 93.12 93 LEU A C 1
ATOM 710 O O . LEU A 1 93 ? -8.265 -0.538 -3.844 1.00 93.12 93 LEU A O 1
ATOM 714 N N . GLN A 1 94 ? -10.295 0.309 -3.400 1.00 90.19 94 GLN A N 1
ATOM 715 C CA . GLN A 1 94 ? -9.827 1.190 -2.325 1.00 90.19 94 GLN A CA 1
ATOM 716 C C . GLN A 1 94 ? -9.300 0.387 -1.131 1.00 90.19 94 GLN A C 1
ATOM 718 O O . GLN A 1 94 ? -8.247 0.731 -0.596 1.00 90.19 94 GLN A O 1
ATOM 723 N N . VAL A 1 95 ? -9.957 -0.720 -0.768 1.00 92.06 95 VAL A N 1
ATOM 724 C CA . VAL A 1 95 ? -9.453 -1.633 0.272 1.00 92.06 95 VAL A CA 1
ATOM 725 C C . VAL A 1 95 ? -8.106 -2.234 -0.139 1.00 92.06 95 VAL A C 1
ATOM 727 O O . VAL A 1 95 ? -7.155 -2.163 0.632 1.00 92.06 95 VAL A O 1
ATOM 730 N N . LYS A 1 96 ? -7.972 -2.753 -1.368 1.00 94.81 96 LYS A N 1
ATOM 731 C CA . LYS A 1 96 ? -6.707 -3.306 -1.894 1.00 94.81 96 LYS A CA 1
ATOM 732 C C . LYS A 1 96 ? -5.566 -2.285 -1.871 1.00 94.81 96 LYS A C 1
ATOM 734 O O . LYS A 1 96 ? -4.458 -2.625 -1.470 1.00 94.81 96 LYS A O 1
ATOM 739 N N . ARG A 1 97 ? -5.836 -1.038 -2.267 1.00 94.88 97 ARG A N 1
ATOM 740 C CA . ARG A 1 97 ? -4.867 0.073 -2.225 1.00 94.88 97 ARG A CA 1
ATOM 741 C C . ARG A 1 97 ? -4.422 0.393 -0.800 1.00 94.88 97 ARG A C 1
ATOM 743 O O . ARG A 1 97 ? -3.228 0.500 -0.544 1.00 94.88 97 ARG A O 1
ATOM 750 N N . SER A 1 98 ? -5.379 0.500 0.118 1.00 93.12 98 SER A N 1
ATOM 751 C CA . SER A 1 98 ? -5.112 0.735 1.539 1.00 93.12 98 SER A CA 1
ATOM 752 C C . SER A 1 98 ? -4.289 -0.404 2.151 1.00 93.12 98 SER A C 1
ATOM 754 O O . SER A 1 98 ? -3.293 -0.150 2.818 1.00 93.12 98 SER A O 1
ATOM 756 N N . LEU A 1 99 ? -4.608 -1.662 1.829 1.00 94.19 99 LEU A N 1
ATOM 757 C CA . LEU A 1 99 ? -3.815 -2.821 2.248 1.00 94.19 99 LEU A CA 1
ATOM 758 C C . LEU A 1 99 ? -2.391 -2.790 1.683 1.00 94.19 99 LEU A C 1
ATOM 760 O O . LEU A 1 99 ? -1.450 -3.073 2.412 1.00 94.19 99 LEU A O 1
ATOM 764 N N . ALA A 1 100 ? -2.204 -2.416 0.416 1.00 95.12 100 ALA A N 1
ATOM 765 C CA . ALA A 1 100 ? -0.871 -2.323 -0.182 1.00 95.12 100 ALA A CA 1
ATOM 766 C C . ALA A 1 100 ? 0.025 -1.297 0.538 1.00 95.12 100 ALA A C 1
ATOM 768 O O . ALA A 1 100 ? 1.204 -1.562 0.775 1.00 95.12 100 ALA A O 1
ATOM 769 N N . LEU A 1 101 ? -0.547 -0.157 0.936 1.00 95.88 101 LEU A N 1
ATOM 770 C CA . LEU A 1 101 ? 0.130 0.859 1.750 1.00 95.88 101 LEU A CA 1
ATOM 771 C C . LEU A 1 101 ? 0.335 0.379 3.197 1.00 95.88 101 LEU A C 1
ATOM 773 O O . LEU A 1 101 ? 1.400 0.574 3.783 1.00 95.88 101 LEU A O 1
ATOM 777 N N . GLY A 1 102 ? -0.655 -0.319 3.754 1.00 93.56 102 GLY A N 1
ATOM 778 C CA . GLY A 1 102 ? -0.605 -0.938 5.076 1.00 93.56 102 GLY A CA 1
ATOM 779 C C . GLY A 1 102 ? 0.455 -2.025 5.178 1.00 93.56 102 GLY A C 1
ATOM 780 O O . GLY A 1 102 ? 1.048 -2.204 6.235 1.00 93.56 102 GLY A O 1
ATOM 781 N N . GLU A 1 103 ? 0.782 -2.701 4.086 1.00 93.75 103 GLU A N 1
ATOM 782 C CA . GLU A 1 103 ? 1.845 -3.694 4.073 1.00 93.75 103 GLU A CA 1
ATOM 783 C C . GLU A 1 103 ? 3.243 -3.080 3.970 1.00 93.75 103 GLU A C 1
ATOM 785 O O . GLU A 1 103 ? 4.200 -3.811 4.195 1.00 93.75 103 GLU A O 1
ATOM 790 N N . LEU A 1 104 ? 3.430 -1.784 3.681 1.00 96.75 104 LEU A N 1
ATOM 791 C CA . LEU A 1 104 ? 4.761 -1.150 3.666 1.00 96.75 104 LEU A CA 1
ATOM 792 C C . LEU A 1 104 ? 5.514 -1.351 4.992 1.00 96.75 104 LEU A C 1
ATOM 794 O O . LEU A 1 104 ? 4.914 -1.488 6.060 1.00 96.75 104 LEU A O 1
ATOM 798 N N . LEU A 1 105 ? 6.854 -1.373 4.940 1.00 97.31 105 LEU A N 1
ATOM 799 C CA . LEU A 1 105 ? 7.657 -1.457 6.166 1.00 97.31 105 LEU A CA 1
ATOM 800 C C . LEU A 1 105 ? 7.278 -0.323 7.138 1.00 97.31 105 LEU A C 1
ATOM 802 O O . LEU A 1 105 ? 7.132 0.813 6.687 1.00 97.31 105 LEU A O 1
ATOM 806 N N . PRO A 1 106 ? 7.194 -0.583 8.460 1.00 95.81 106 PRO A N 1
ATOM 807 C CA . PRO A 1 106 ? 6.714 0.407 9.425 1.00 95.81 106 PRO A CA 1
ATOM 808 C C . PRO A 1 106 ? 7.408 1.767 9.312 1.00 95.81 106 PRO A C 1
ATOM 810 O O . PRO A 1 106 ? 6.734 2.784 9.275 1.00 95.81 106 PRO A O 1
ATOM 813 N N . LYS A 1 107 ? 8.737 1.797 9.132 1.00 97.56 107 LYS A N 1
ATOM 814 C CA . LYS A 1 107 ? 9.493 3.050 8.959 1.00 97.56 107 LYS A CA 1
ATOM 815 C C . LYS A 1 107 ? 9.071 3.880 7.739 1.00 97.56 107 LYS A C 1
ATOM 817 O O . LYS A 1 107 ? 9.151 5.096 7.803 1.00 97.56 107 LYS A O 1
ATOM 822 N N . ILE A 1 108 ? 8.626 3.247 6.651 1.00 97.75 108 ILE A N 1
ATOM 823 C CA . ILE A 1 108 ? 8.103 3.959 5.473 1.00 97.75 108 ILE A CA 1
ATOM 824 C C . ILE A 1 108 ? 6.754 4.595 5.817 1.00 97.75 108 ILE A C 1
ATOM 826 O O . ILE A 1 108 ? 6.512 5.749 5.478 1.00 97.75 108 ILE A O 1
ATOM 830 N N . ARG A 1 109 ? 5.889 3.858 6.526 1.00 96.31 109 ARG A N 1
ATOM 831 C CA . ARG A 1 109 ? 4.594 4.379 6.983 1.00 96.31 109 ARG A CA 1
ATOM 832 C C . ARG A 1 109 ? 4.767 5.539 7.966 1.00 96.31 109 ARG A C 1
ATOM 834 O O . ARG A 1 109 ? 4.061 6.529 7.838 1.00 96.31 109 ARG A O 1
ATOM 841 N N . GLU A 1 110 ? 5.732 5.453 8.883 1.00 95.88 110 GLU A N 1
ATOM 842 C CA . GLU A 1 110 ? 6.067 6.560 9.790 1.00 95.88 110 GLU A CA 1
ATOM 843 C C . GLU A 1 110 ? 6.619 7.779 9.042 1.00 95.88 110 GLU A C 1
ATOM 845 O O . GLU A 1 110 ? 6.190 8.892 9.319 1.00 95.88 110 GLU A O 1
ATOM 850 N N . ALA A 1 111 ? 7.509 7.584 8.060 1.00 96.19 111 ALA A N 1
ATOM 851 C CA . ALA A 1 111 ? 8.014 8.684 7.235 1.00 96.19 111 ALA A CA 1
ATOM 852 C C . ALA A 1 111 ? 6.880 9.391 6.473 1.00 96.19 111 ALA A C 1
ATOM 854 O O . ALA A 1 111 ? 6.876 10.613 6.365 1.00 96.19 111 ALA A O 1
ATOM 855 N N . TYR A 1 112 ? 5.892 8.639 5.977 1.00 95.75 112 TYR A N 1
ATOM 856 C CA . TYR A 1 112 ? 4.702 9.224 5.358 1.00 95.75 112 TYR A CA 1
ATOM 857 C C . TYR A 1 112 ? 3.819 9.954 6.378 1.00 95.75 112 TYR A C 1
ATOM 859 O O . TYR A 1 112 ? 3.415 11.087 6.135 1.00 95.75 112 TYR A O 1
ATOM 867 N N . ARG A 1 113 ? 3.560 9.343 7.544 1.00 94.69 113 ARG A N 1
ATOM 868 C CA . ARG A 1 113 ? 2.788 9.960 8.638 1.00 94.69 113 ARG A CA 1
ATOM 869 C C . ARG A 1 113 ? 3.410 11.279 9.105 1.00 94.69 113 ARG A C 1
ATOM 871 O O . ARG A 1 113 ? 2.683 12.208 9.434 1.00 94.69 113 ARG A O 1
ATOM 878 N N . GLY A 1 114 ? 4.740 11.351 9.138 1.00 95.44 114 GLY A N 1
ATOM 879 C CA . GLY A 1 114 ? 5.505 12.552 9.471 1.00 95.44 114 GLY A CA 1
ATOM 880 C C . GLY A 1 114 ? 5.643 13.563 8.328 1.00 95.44 114 GLY A C 1
ATOM 881 O O . GLY A 1 114 ? 6.391 14.522 8.484 1.00 95.44 114 GLY A O 1
ATOM 882 N N . GLU A 1 115 ? 4.974 13.344 7.189 1.00 94.56 115 GLU A N 1
ATOM 883 C CA . GLU A 1 115 ? 5.061 14.170 5.973 1.00 94.56 115 GLU A CA 1
ATOM 884 C C . GLU A 1 115 ? 6.486 14.282 5.390 1.00 94.56 115 GLU A C 1
ATOM 886 O O . GLU A 1 115 ? 6.790 15.164 4.587 1.00 94.56 115 GLU A O 1
ATOM 891 N N . GLU A 1 116 ? 7.382 13.362 5.754 1.00 95.25 116 GLU A N 1
ATOM 892 C CA . GLU A 1 116 ? 8.767 13.348 5.279 1.00 95.25 116 GLU A CA 1
ATOM 893 C C . GLU A 1 116 ? 8.875 12.793 3.848 1.00 95.25 116 GLU A C 1
ATOM 895 O O . GLU A 1 116 ? 9.837 13.094 3.128 1.00 95.25 116 GLU A O 1
ATOM 900 N N . ILE A 1 117 ? 7.881 12.005 3.417 1.00 95.69 117 ILE A N 1
ATOM 901 C CA . ILE A 1 117 ? 7.670 11.559 2.035 1.00 95.69 117 ILE A CA 1
ATOM 902 C C . ILE A 1 117 ? 6.235 11.826 1.584 1.00 95.69 117 ILE A C 1
ATOM 904 O O . ILE A 1 117 ? 5.303 11.811 2.382 1.00 95.69 117 ILE A O 1
ATOM 908 N N . ASP A 1 118 ? 6.058 12.030 0.282 1.00 94.19 118 ASP A N 1
ATOM 909 C CA . ASP A 1 118 ? 4.750 12.263 -0.319 1.00 94.19 118 ASP A CA 1
ATOM 910 C C . ASP A 1 118 ? 4.002 10.960 -0.653 1.00 94.19 118 ASP A C 1
ATOM 912 O O . ASP A 1 118 ? 4.538 9.844 -0.617 1.00 94.19 118 ASP A O 1
ATOM 916 N N . ALA A 1 119 ? 2.726 11.113 -1.010 1.00 92.62 119 ALA A N 1
ATOM 917 C CA . ALA A 1 119 ? 1.857 9.991 -1.348 1.00 92.62 119 ALA A CA 1
ATOM 918 C C . ALA A 1 119 ? 2.329 9.250 -2.604 1.00 92.62 119 ALA A C 1
ATOM 920 O O . ALA A 1 119 ? 2.146 8.039 -2.702 1.00 92.62 119 ALA A O 1
ATOM 921 N N . GLU A 1 120 ? 2.936 9.948 -3.569 1.00 93.38 120 GLU A N 1
ATOM 922 C CA . GLU A 1 120 ? 3.470 9.311 -4.775 1.00 93.38 120 GLU A CA 1
ATOM 923 C C . GLU A 1 120 ? 4.615 8.348 -4.426 1.00 93.38 120 GLU A C 1
ATOM 925 O O . GLU A 1 120 ? 4.608 7.195 -4.861 1.00 93.38 120 GLU A O 1
ATOM 930 N N . THR A 1 121 ? 5.549 8.775 -3.574 1.00 95.62 121 THR A N 1
ATOM 931 C CA . THR A 1 121 ? 6.654 7.934 -3.096 1.00 95.62 121 THR A CA 1
ATOM 932 C C . THR A 1 121 ? 6.131 6.714 -2.343 1.00 95.62 121 THR A C 1
ATOM 934 O O . THR A 1 121 ? 6.548 5.592 -2.637 1.00 95.62 121 THR A O 1
ATOM 937 N N . ALA A 1 122 ? 5.174 6.898 -1.426 1.00 95.62 122 ALA A N 1
ATOM 938 C CA . ALA A 1 122 ? 4.565 5.785 -0.696 1.00 95.62 122 ALA A CA 1
ATOM 939 C C . ALA A 1 122 ? 3.891 4.772 -1.643 1.00 95.62 122 ALA A C 1
ATOM 941 O O . ALA A 1 122 ? 4.106 3.567 -1.507 1.00 95.62 122 ALA A O 1
ATOM 942 N N . ARG A 1 123 ? 3.142 5.248 -2.649 1.00 95.00 123 ARG A N 1
ATOM 943 C CA . ARG A 1 123 ? 2.497 4.400 -3.669 1.00 95.00 123 ARG A CA 1
ATOM 944 C C . ARG A 1 123 ? 3.514 3.632 -4.506 1.00 95.00 123 ARG A C 1
ATOM 946 O O . ARG A 1 123 ? 3.342 2.438 -4.722 1.00 95.00 123 ARG A O 1
ATOM 953 N N . TYR A 1 124 ? 4.607 4.255 -4.941 1.00 95.25 124 TYR A N 1
ATOM 954 C CA . TYR A 1 124 ? 5.633 3.515 -5.677 1.00 95.25 124 TYR A CA 1
ATOM 955 C C . TYR A 1 124 ? 6.346 2.475 -4.812 1.00 95.25 124 TYR A C 1
ATOM 957 O O . TYR A 1 124 ? 6.637 1.381 -5.297 1.00 95.25 124 TYR A O 1
ATOM 965 N N . LEU A 1 125 ? 6.544 2.738 -3.519 1.00 96.62 125 LEU A N 1
ATOM 966 C CA . LEU A 1 125 ? 7.091 1.740 -2.597 1.00 96.62 125 LEU A CA 1
ATOM 967 C C . LEU A 1 125 ? 6.169 0.520 -2.421 1.00 96.62 125 LEU A C 1
ATOM 969 O O . LEU A 1 125 ? 6.665 -0.539 -2.031 1.00 96.62 125 LEU A O 1
ATOM 973 N N . THR A 1 126 ? 4.873 0.595 -2.766 1.00 95.75 126 THR A N 1
ATOM 974 C CA . THR A 1 126 ? 4.004 -0.599 -2.763 1.00 95.75 126 THR A CA 1
ATOM 975 C C . THR A 1 126 ? 4.334 -1.576 -3.891 1.00 95.75 126 THR A C 1
ATOM 977 O O . THR A 1 126 ? 4.003 -2.752 -3.789 1.00 95.75 126 THR A O 1
ATOM 980 N N . MET A 1 127 ? 4.999 -1.113 -4.955 1.00 94.12 127 MET A N 1
ATOM 981 C CA . MET A 1 127 ? 5.517 -1.965 -6.035 1.00 94.12 127 MET A CA 1
ATOM 982 C C . MET A 1 127 ? 6.881 -2.586 -5.694 1.00 94.12 127 MET A C 1
ATOM 984 O O . MET A 1 127 ? 7.328 -3.511 -6.367 1.00 94.12 127 MET A O 1
ATOM 988 N N . ALA A 1 128 ? 7.555 -2.082 -4.658 1.00 94.38 128 ALA A N 1
ATOM 989 C CA . ALA A 1 128 ? 8.868 -2.551 -4.246 1.00 94.38 128 ALA A CA 1
ATOM 990 C C . ALA A 1 128 ? 8.774 -3.854 -3.440 1.00 94.38 128 ALA A C 1
ATOM 992 O O . ALA A 1 128 ? 7.965 -3.981 -2.514 1.00 94.38 128 ALA A O 1
ATOM 993 N N . SER A 1 129 ? 9.676 -4.795 -3.720 1.00 93.50 129 SER A N 1
ATOM 994 C CA . SER A 1 129 ? 9.875 -5.966 -2.861 1.00 93.50 129 SER A CA 1
ATOM 995 C C . SER A 1 129 ? 10.327 -5.557 -1.452 1.00 93.50 129 SER A C 1
ATOM 997 O O . SER A 1 129 ? 10.856 -4.467 -1.228 1.00 93.50 129 SER A O 1
ATOM 999 N N . LYS A 1 130 ? 10.200 -6.457 -0.468 1.00 95.31 130 LYS A N 1
ATOM 1000 C CA . LYS A 1 130 ? 10.687 -6.191 0.899 1.00 95.31 130 LYS A CA 1
ATOM 1001 C C . LYS A 1 130 ? 12.189 -5.934 0.978 1.00 95.31 130 LYS A C 1
ATOM 1003 O O . LYS A 1 130 ? 12.608 -5.211 1.876 1.00 95.31 130 LYS A O 1
ATOM 1008 N N . ALA A 1 131 ? 12.978 -6.519 0.079 1.00 96.19 131 ALA A N 1
ATOM 1009 C CA . ALA A 1 131 ? 14.403 -6.227 -0.027 1.00 96.19 131 ALA A CA 1
ATOM 1010 C C . ALA A 1 131 ? 14.615 -4.787 -0.520 1.00 96.19 131 ALA A C 1
ATOM 1012 O O . ALA A 1 131 ? 15.213 -3.994 0.196 1.00 96.19 131 ALA A O 1
ATOM 1013 N N . GLN A 1 132 ? 13.977 -4.405 -1.629 1.00 96.25 132 GLN A N 1
ATOM 1014 C CA . GLN A 1 132 ? 14.055 -3.040 -2.164 1.00 96.25 132 GLN A CA 1
ATOM 1015 C C . GLN A 1 132 ? 13.542 -1.981 -1.176 1.00 96.25 132 GLN A C 1
ATOM 1017 O O . GLN A 1 132 ? 14.131 -0.915 -1.066 1.00 96.25 132 GLN A O 1
ATOM 1022 N N . GLN A 1 133 ? 12.486 -2.258 -0.402 1.00 98.25 133 GLN A N 1
ATOM 1023 C CA . GLN A 1 133 ? 12.034 -1.343 0.657 1.00 98.25 133 GLN A CA 1
ATOM 1024 C C . GLN A 1 133 ? 13.102 -1.146 1.749 1.00 98.25 133 GLN A C 1
ATOM 1026 O O . GLN A 1 133 ? 13.232 -0.047 2.284 1.00 98.25 133 GLN A O 1
ATOM 1031 N N . LYS A 1 134 ? 13.873 -2.190 2.093 1.00 98.44 134 LYS A N 1
ATOM 1032 C CA . LYS A 1 134 ? 14.992 -2.080 3.046 1.00 98.44 134 LYS A CA 1
ATOM 1033 C C . LYS A 1 134 ? 16.155 -1.294 2.452 1.00 98.44 134 LYS A C 1
ATOM 1035 O O . LYS A 1 134 ? 16.702 -0.449 3.151 1.00 98.44 134 LYS A O 1
ATOM 1040 N N . ASP A 1 135 ? 16.488 -1.542 1.190 1.00 97.94 135 ASP A N 1
ATOM 1041 C CA . ASP A 1 135 ? 17.556 -0.824 0.490 1.00 97.94 135 ASP A CA 1
ATOM 1042 C C . ASP A 1 135 ? 17.209 0.665 0.368 1.00 97.94 135 ASP A C 1
ATOM 1044 O O . ASP A 1 135 ? 18.020 1.526 0.699 1.00 97.94 135 ASP A O 1
ATOM 1048 N N . TRP A 1 136 ? 15.961 0.980 0.014 1.00 98.25 136 TRP A N 1
ATOM 1049 C CA . TRP A 1 136 ? 15.461 2.352 -0.010 1.00 98.25 136 TRP A CA 1
ATOM 1050 C C . TRP A 1 136 ? 15.524 3.011 1.374 1.00 98.25 136 TRP A C 1
ATOM 1052 O O . TRP A 1 136 ? 15.970 4.148 1.491 1.00 98.25 136 TRP A O 1
ATOM 1062 N N . LEU A 1 137 ? 15.144 2.296 2.442 1.00 98.31 137 LEU A N 1
ATOM 1063 C CA . LEU A 1 137 ? 15.267 2.803 3.814 1.00 98.31 137 LEU A CA 1
ATOM 1064 C C . LEU A 1 137 ? 16.723 3.029 4.240 1.00 98.31 137 LEU A C 1
ATOM 1066 O O . LEU A 1 137 ? 16.974 3.920 5.049 1.00 98.31 137 LEU A O 1
ATOM 1070 N N . ALA A 1 138 ? 17.670 2.235 3.735 1.00 98.12 138 ALA A N 1
ATOM 1071 C CA . ALA A 1 138 ? 19.091 2.445 3.991 1.00 98.12 138 ALA A CA 1
ATOM 1072 C C . ALA A 1 138 ? 19.576 3.748 3.341 1.00 98.12 138 ALA A C 1
ATOM 1074 O O . ALA A 1 138 ? 20.232 4.538 4.013 1.00 98.12 138 ALA A O 1
ATOM 1075 N N . LEU A 1 139 ? 19.171 4.015 2.091 1.00 97.62 139 LEU A N 1
ATOM 1076 C CA . LEU A 1 139 ? 19.418 5.302 1.425 1.00 97.62 139 LEU A CA 1
ATOM 1077 C C . LEU A 1 139 ? 18.748 6.462 2.169 1.00 97.62 139 LEU A C 1
ATOM 1079 O O . LEU A 1 139 ? 19.318 7.537 2.284 1.00 97.62 139 LEU A O 1
ATOM 1083 N N . TYR A 1 140 ? 17.532 6.246 2.670 1.00 97.06 140 TYR A N 1
ATOM 1084 C CA . TYR A 1 140 ? 16.747 7.263 3.367 1.00 97.06 140 TYR A CA 1
ATOM 1085 C C . TYR A 1 140 ? 17.358 7.674 4.709 1.00 97.06 140 TYR A C 1
ATOM 1087 O O . TYR A 1 140 ? 17.250 8.826 5.117 1.00 97.06 140 TYR A O 1
ATOM 1095 N N . ALA A 1 141 ? 17.973 6.721 5.408 1.00 96.25 141 ALA A N 1
ATOM 1096 C CA . ALA A 1 141 ? 18.574 6.941 6.716 1.00 96.25 141 ALA A CA 1
ATOM 1097 C C . ALA A 1 141 ? 20.002 7.509 6.650 1.00 96.25 141 ALA A C 1
ATOM 1099 O O . ALA A 1 141 ? 20.523 7.927 7.685 1.00 96.25 141 ALA A O 1
ATOM 1100 N N . ASP A 1 142 ? 20.642 7.488 5.480 1.00 96.56 142 ASP A N 1
ATOM 1101 C CA . ASP A 1 142 ? 22.006 7.971 5.287 1.00 96.56 142 ASP A CA 1
ATOM 1102 C C . ASP A 1 142 ? 21.993 9.436 4.807 1.00 96.56 142 ASP A C 1
ATOM 1104 O O . ASP A 1 142 ? 21.559 9.699 3.685 1.00 96.56 142 ASP A O 1
ATOM 1108 N N . PRO A 1 143 ? 22.466 10.402 5.618 1.00 92.94 143 PRO A N 1
ATOM 1109 C CA . PRO A 1 143 ? 22.457 11.818 5.251 1.00 92.94 143 PRO A CA 1
ATOM 1110 C C . PRO A 1 143 ? 23.378 12.156 4.068 1.00 92.94 143 PRO A C 1
ATOM 1112 O O . PRO A 1 143 ? 23.204 13.208 3.455 1.00 92.94 143 PRO A O 1
ATOM 1115 N N . GLU A 1 144 ? 24.339 11.289 3.740 1.00 95.75 144 GLU A N 1
ATOM 1116 C CA . GLU A 1 144 ? 25.258 11.474 2.610 1.00 95.75 144 GLU A CA 1
ATOM 1117 C C . GLU A 1 144 ? 24.709 10.881 1.304 1.00 95.75 144 GLU A C 1
ATOM 1119 O O . GLU A 1 144 ? 25.305 11.049 0.237 1.00 95.75 144 GLU A O 1
ATOM 1124 N N . GLN A 1 145 ? 23.574 10.179 1.365 1.00 95.12 145 GLN A N 1
ATOM 1125 C CA . GLN A 1 145 ? 22.933 9.571 0.206 1.00 95.12 145 GLN A CA 1
ATOM 1126 C C . GLN A 1 145 ? 21.566 10.192 -0.071 1.00 95.12 145 GLN A C 1
ATOM 1128 O O . GLN A 1 145 ? 20.942 10.844 0.761 1.00 95.12 145 GLN A O 1
ATOM 1133 N N . TYR A 1 146 ? 21.091 9.994 -1.299 1.00 92.69 146 TYR A N 1
ATOM 1134 C CA . TYR A 1 146 ? 19.768 10.433 -1.716 1.00 92.69 146 TYR A CA 1
ATOM 1135 C C . TYR A 1 146 ? 18.872 9.221 -1.957 1.00 92.69 146 TYR A C 1
ATOM 1137 O O . TYR A 1 146 ? 19.096 8.443 -2.887 1.00 92.69 146 TYR A O 1
ATOM 1145 N N . ALA A 1 147 ? 17.828 9.078 -1.140 1.00 96.19 147 ALA A N 1
ATOM 1146 C CA . ALA A 1 147 ? 16.760 8.127 -1.412 1.00 96.19 147 ALA A CA 1
ATOM 1147 C C . ALA A 1 147 ? 15.897 8.632 -2.579 1.00 96.19 147 ALA A C 1
ATOM 1149 O O . ALA A 1 147 ? 15.321 9.720 -2.474 1.00 96.19 147 ALA A O 1
ATOM 1150 N N . PRO A 1 148 ? 15.762 7.863 -3.673 1.00 95.50 148 PRO A N 1
ATOM 1151 C CA . PRO A 1 148 ? 14.983 8.294 -4.823 1.00 95.50 148 PRO A CA 1
ATOM 1152 C C . PRO A 1 148 ? 13.499 8.416 -4.459 1.00 95.50 148 PRO A C 1
ATOM 1154 O O . PRO A 1 148 ? 12.963 7.602 -3.706 1.00 95.50 148 PRO A O 1
ATOM 1157 N N . ARG A 1 149 ? 12.825 9.433 -5.001 1.00 94.31 149 ARG A N 1
ATOM 1158 C CA . ARG A 1 149 ? 11.404 9.740 -4.752 1.00 94.31 149 ARG A CA 1
ATOM 1159 C C . ARG A 1 149 ? 10.653 9.944 -6.067 1.00 94.31 149 ARG A C 1
ATOM 1161 O O . ARG A 1 149 ? 11.286 10.109 -7.114 1.00 94.31 149 ARG A O 1
ATOM 1168 N N . GLY A 1 150 ? 9.319 9.913 -6.021 1.00 87.44 150 GLY A N 1
ATOM 1169 C CA . GLY A 1 150 ? 8.463 10.117 -7.198 1.00 87.44 150 GLY A CA 1
ATOM 1170 C C . GLY A 1 150 ? 8.928 9.311 -8.420 1.00 87.44 150 GLY A C 1
ATOM 1171 O O . GLY A 1 150 ? 9.265 8.130 -8.319 1.00 87.44 150 GLY A O 1
ATOM 1172 N N . TYR A 1 151 ? 9.009 9.946 -9.588 1.00 85.12 151 TYR A N 1
ATOM 1173 C CA . TYR A 1 151 ? 9.430 9.281 -10.829 1.00 85.12 151 TYR A CA 1
ATOM 1174 C C . TYR A 1 151 ? 10.817 8.604 -10.758 1.00 85.12 151 TYR A C 1
ATOM 1176 O O . TYR A 1 151 ? 11.007 7.525 -11.324 1.00 85.12 151 TYR A O 1
ATOM 1184 N N . GLN A 1 152 ? 11.785 9.184 -10.039 1.00 91.25 152 GLN A N 1
ATOM 1185 C CA . GLN A 1 152 ? 13.127 8.596 -9.907 1.00 91.25 152 GLN A CA 1
ATOM 1186 C C . GLN A 1 152 ? 13.100 7.285 -9.120 1.00 91.25 152 GLN A C 1
ATOM 1188 O O . GLN A 1 152 ? 13.845 6.360 -9.439 1.00 91.25 152 GLN A O 1
ATOM 1193 N N . LEU A 1 153 ? 12.212 7.179 -8.127 1.00 94.06 153 LEU A N 1
ATOM 1194 C CA . LEU A 1 153 ? 11.997 5.930 -7.402 1.00 94.06 153 LEU A CA 1
ATOM 1195 C C . LEU A 1 153 ? 11.511 4.836 -8.347 1.00 94.06 153 LEU A C 1
ATOM 1197 O O . LEU A 1 153 ? 12.019 3.720 -8.311 1.00 94.06 153 LEU A O 1
ATOM 1201 N N . LYS A 1 154 ? 10.572 5.164 -9.235 1.00 89.00 154 LYS A N 1
ATOM 1202 C CA . LYS A 1 154 ? 10.076 4.215 -10.230 1.00 89.00 154 LYS A CA 1
ATOM 1203 C C . LYS A 1 154 ? 11.209 3.704 -11.124 1.00 89.00 154 LYS A C 1
ATOM 1205 O O . LYS A 1 154 ? 11.333 2.501 -11.310 1.00 89.00 154 LYS A O 1
ATOM 1210 N N . GLN A 1 155 ? 12.082 4.584 -11.616 1.00 89.12 155 GLN A N 1
ATOM 1211 C CA . GLN A 1 155 ? 13.257 4.167 -12.392 1.00 89.12 155 GLN A CA 1
ATOM 1212 C C . GLN A 1 155 ? 14.201 3.267 -11.590 1.00 89.12 155 GLN A C 1
ATOM 1214 O O . GLN A 1 155 ? 14.630 2.229 -12.090 1.00 89.12 155 GLN A O 1
ATOM 1219 N N . TRP A 1 156 ? 14.483 3.636 -10.341 1.00 93.12 156 TRP A N 1
ATOM 1220 C CA . TRP A 1 156 ? 15.338 2.861 -9.446 1.00 93.12 156 TRP A CA 1
ATOM 1221 C C . TRP A 1 156 ? 14.786 1.450 -9.184 1.00 93.12 156 TRP A C 1
ATOM 1223 O O . TRP A 1 156 ? 15.540 0.481 -9.235 1.00 93.12 156 TRP A O 1
ATOM 1233 N N . LEU A 1 157 ? 13.469 1.313 -8.991 1.00 91.88 157 LEU A N 1
ATOM 1234 C CA . LEU A 1 157 ? 12.815 0.021 -8.749 1.00 91.88 157 LEU A CA 1
ATOM 1235 C C . LEU A 1 157 ? 12.917 -0.953 -9.928 1.00 91.88 157 LEU A C 1
ATOM 1237 O O . LEU A 1 157 ? 12.994 -2.159 -9.701 1.00 91.88 157 LEU A O 1
ATOM 1241 N N . PHE A 1 158 ? 12.920 -0.439 -11.159 1.00 88.62 158 PHE A N 1
ATOM 1242 C CA . PHE A 1 158 ? 12.930 -1.238 -12.389 1.00 88.62 158 PHE A CA 1
ATOM 1243 C C . PHE A 1 158 ? 14.300 -1.258 -13.089 1.00 88.62 158 PHE A C 1
ATOM 1245 O O . PHE A 1 158 ? 14.385 -1.569 -14.275 1.00 88.62 158 PHE A O 1
ATOM 1252 N N . GLY A 1 159 ? 15.382 -0.898 -12.386 1.00 82.94 159 GLY A N 1
ATOM 1253 C CA . GLY A 1 159 ? 16.743 -0.960 -12.936 1.00 82.94 159 GLY A CA 1
ATOM 1254 C C . GLY A 1 159 ? 17.016 0.037 -14.071 1.00 82.94 159 GLY A C 1
ATOM 1255 O O . GLY A 1 159 ? 17.897 -0.188 -14.895 1.00 82.94 159 GLY A O 1
ATOM 1256 N N . GLY A 1 160 ? 16.267 1.140 -14.134 1.00 82.94 160 GLY A N 1
ATOM 1257 C CA . GLY A 1 160 ? 16.472 2.232 -15.087 1.00 82.94 160 GLY A CA 1
ATOM 1258 C C . GLY A 1 160 ? 15.184 2.690 -15.763 1.00 82.94 160 GLY A C 1
ATOM 1259 O O . GLY A 1 160 ? 14.765 3.833 -15.584 1.00 82.94 160 GLY A O 1
ATOM 1260 N N . GLN A 1 161 ? 14.537 1.824 -16.545 1.00 82.06 161 GLN A N 1
ATOM 1261 C CA . GLN A 1 161 ? 13.284 2.158 -17.232 1.00 82.06 161 GLN A CA 1
ATOM 1262 C C . GLN A 1 161 ? 12.142 1.257 -16.775 1.00 82.06 161 GLN A C 1
ATOM 1264 O O . GLN A 1 161 ? 12.245 0.037 -16.813 1.00 82.06 161 GLN A O 1
ATOM 1269 N N . SER A 1 162 ? 11.011 1.863 -16.409 1.00 86.94 162 SER A N 1
ATOM 1270 C CA . SER A 1 162 ? 9.766 1.131 -16.183 1.00 86.94 162 SER A CA 1
ATOM 1271 C C . SER A 1 162 ? 9.130 0.772 -17.529 1.00 86.94 162 SER A C 1
ATOM 1273 O O . SER A 1 162 ? 8.571 1.642 -18.203 1.00 86.94 162 SER A O 1
ATOM 1275 N N . ILE A 1 163 ? 9.215 -0.497 -17.926 1.00 90.62 163 ILE A N 1
ATOM 1276 C CA . ILE A 1 163 ? 8.720 -0.976 -19.222 1.00 90.62 163 ILE A CA 1
ATOM 1277 C C . ILE A 1 163 ? 7.306 -1.532 -19.052 1.00 90.62 163 ILE A C 1
ATOM 1279 O O . ILE A 1 163 ? 7.103 -2.513 -18.338 1.00 90.62 163 ILE A O 1
ATOM 1283 N N . SER A 1 164 ? 6.323 -0.895 -19.693 1.00 92.75 164 SER A N 1
ATOM 1284 C CA . SER A 1 164 ? 4.921 -1.330 -19.649 1.00 92.75 164 SER A CA 1
ATOM 1285 C C . SER A 1 164 ? 4.727 -2.672 -20.358 1.00 92.75 164 SER A C 1
ATOM 1287 O O . SER A 1 164 ? 5.252 -2.879 -21.451 1.00 92.75 164 SER A O 1
ATOM 1289 N N . ILE A 1 165 ? 3.876 -3.546 -19.819 1.00 93.69 165 ILE A N 1
ATOM 1290 C CA . ILE A 1 165 ? 3.502 -4.800 -20.497 1.00 93.69 165 ILE A CA 1
ATOM 1291 C C . ILE A 1 165 ? 2.864 -4.573 -21.879 1.00 93.69 165 ILE A C 1
ATOM 1293 O O . ILE A 1 165 ? 2.943 -5.434 -22.748 1.00 93.69 165 ILE A O 1
ATOM 1297 N N . LYS A 1 166 ? 2.286 -3.387 -22.120 1.00 94.12 166 LYS A N 1
ATOM 1298 C CA . LYS A 1 166 ? 1.614 -3.026 -23.380 1.00 94.12 166 LYS A CA 1
ATOM 1299 C C . LYS A 1 166 ? 2.571 -2.946 -24.579 1.00 94.12 166 LYS A C 1
ATOM 1301 O O . LYS A 1 166 ? 2.103 -2.963 -25.712 1.00 94.12 166 LYS A O 1
ATOM 1306 N N . VAL A 1 167 ? 3.887 -2.840 -24.352 1.00 94.56 167 VAL A N 1
ATOM 1307 C CA . VAL A 1 167 ? 4.892 -2.759 -25.434 1.00 94.56 167 VAL A CA 1
ATOM 1308 C C . VAL A 1 167 ? 5.510 -4.113 -25.808 1.00 94.56 167 VAL A C 1
ATOM 1310 O O . VAL A 1 167 ? 6.369 -4.177 -26.692 1.00 94.56 167 VAL A O 1
ATOM 1313 N N . ALA A 1 168 ? 5.102 -5.194 -25.138 1.00 94.81 168 ALA A N 1
ATOM 1314 C CA . ALA A 1 168 ? 5.630 -6.527 -25.392 1.00 94.81 168 ALA A CA 1
ATOM 1315 C C . ALA A 1 168 ? 5.249 -7.028 -26.792 1.00 94.81 168 ALA A C 1
ATOM 1317 O O . ALA A 1 168 ? 4.099 -6.933 -27.221 1.00 94.81 168 ALA A O 1
ATOM 1318 N N . LEU A 1 169 ? 6.227 -7.586 -27.507 1.00 95.69 169 LEU A N 1
ATOM 1319 C CA . LEU A 1 169 ? 6.015 -8.248 -28.802 1.00 95.69 169 LEU A CA 1
ATOM 1320 C C . LEU A 1 169 ? 5.848 -9.771 -28.677 1.00 95.69 169 LEU A C 1
ATOM 1322 O O . LEU A 1 169 ? 5.681 -10.450 -29.695 1.00 95.69 169 LEU A O 1
ATOM 1326 N N . PHE A 1 170 ? 5.891 -10.278 -27.447 1.00 94.38 170 PHE A N 1
ATOM 1327 C CA . PHE A 1 170 ? 5.717 -11.670 -27.044 1.00 94.38 170 PHE A CA 1
ATOM 1328 C C . PHE A 1 170 ? 4.477 -11.810 -26.143 1.00 94.38 170 PHE A C 1
ATOM 1330 O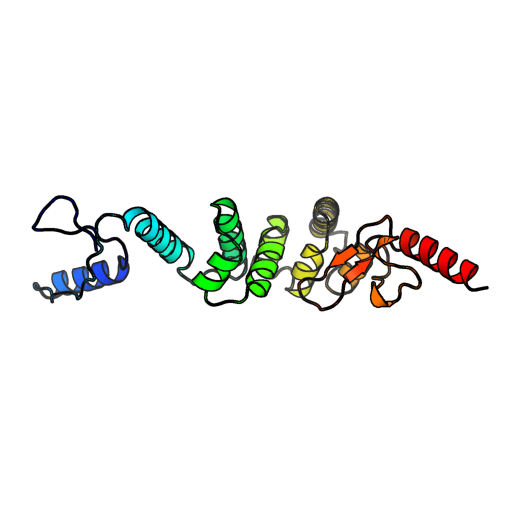 O . PHE A 1 170 ? 3.985 -10.814 -25.607 1.00 94.38 170 PHE A O 1
ATOM 1337 N N . ALA A 1 171 ? 3.962 -13.033 -25.992 1.00 94.12 171 ALA A N 1
ATOM 1338 C CA . ALA A 1 171 ? 2.859 -13.311 -25.074 1.00 94.12 171 ALA A CA 1
ATOM 1339 C C . ALA A 1 171 ? 3.334 -13.132 -23.624 1.00 94.12 171 ALA A C 1
ATOM 1341 O O . ALA A 1 171 ? 4.408 -13.609 -23.263 1.00 94.12 171 ALA A O 1
ATOM 1342 N N . ILE A 1 172 ? 2.563 -12.432 -22.789 1.00 92.56 172 ILE A N 1
ATOM 1343 C CA . ILE A 1 172 ? 2.985 -12.103 -21.414 1.00 92.56 172 ILE A CA 1
ATOM 1344 C C . ILE A 1 172 ? 3.177 -13.375 -20.578 1.00 92.56 172 ILE A C 1
ATOM 1346 O O . ILE A 1 172 ? 4.025 -13.409 -19.691 1.00 92.56 172 ILE A O 1
ATOM 1350 N N . GLU A 1 173 ? 2.447 -14.435 -20.909 1.00 92.75 173 GLU A N 1
ATOM 1351 C CA . GLU A 1 173 ? 2.526 -15.760 -20.296 1.00 92.75 173 GLU A CA 1
ATOM 1352 C C . GLU A 1 173 ? 3.889 -16.439 -20.520 1.00 92.75 173 GLU A C 1
ATOM 1354 O O . GLU A 1 173 ? 4.298 -17.270 -19.710 1.00 92.75 173 GLU A O 1
ATOM 1359 N N . ASP A 1 174 ? 4.615 -16.054 -21.575 1.00 91.62 174 ASP A N 1
ATOM 1360 C CA . ASP A 1 174 ? 5.955 -16.564 -21.893 1.00 91.62 174 ASP A CA 1
ATOM 1361 C C . ASP A 1 174 ? 7.072 -15.779 -21.179 1.00 91.62 174 ASP A C 1
ATOM 1363 O O . ASP A 1 174 ? 8.262 -16.084 -21.339 1.00 91.62 174 ASP A O 1
ATOM 1367 N N . TYR A 1 175 ? 6.717 -14.743 -20.409 1.00 93.31 175 TYR A N 1
ATOM 1368 C CA . TYR A 1 175 ? 7.673 -13.965 -19.634 1.00 93.31 175 TYR A CA 1
ATOM 1369 C C . TYR A 1 175 ? 8.109 -14.747 -18.385 1.00 93.31 175 TYR A C 1
ATOM 1371 O O . TYR A 1 175 ? 7.288 -15.007 -17.508 1.00 93.31 175 TYR A O 1
ATOM 1379 N N . PRO A 1 176 ? 9.400 -15.103 -18.245 1.00 91.00 176 PRO A N 1
ATOM 1380 C CA . PRO A 1 176 ? 9.860 -15.914 -17.116 1.00 91.00 176 PRO A CA 1
ATOM 1381 C C . PRO A 1 176 ? 10.052 -15.095 -15.829 1.00 91.00 176 PRO A C 1
ATOM 1383 O O . PRO A 1 176 ? 10.292 -15.665 -14.766 1.00 91.00 176 PRO A O 1
ATOM 1386 N N . GLY A 1 177 ? 10.010 -13.764 -15.929 1.00 89.00 177 GLY A N 1
ATOM 1387 C CA . GLY A 1 177 ? 10.153 -12.861 -14.796 1.00 89.00 177 GLY A CA 1
ATOM 1388 C C . GLY A 1 177 ? 8.812 -12.475 -14.172 1.00 89.00 177 GLY A C 1
ATOM 1389 O O . GLY A 1 177 ? 7.739 -12.913 -14.574 1.00 89.00 177 GLY A O 1
ATOM 1390 N N . MET A 1 178 ? 8.876 -11.585 -13.187 1.00 90.38 178 MET A N 1
ATOM 1391 C CA . MET A 1 178 ? 7.690 -11.058 -12.518 1.00 90.38 178 MET A CA 1
ATOM 1392 C C . MET A 1 178 ? 7.142 -9.821 -13.238 1.00 90.38 178 MET A C 1
ATOM 1394 O O . MET A 1 178 ? 7.899 -8.954 -13.679 1.00 90.38 178 MET A O 1
ATOM 1398 N N . VAL A 1 179 ? 5.817 -9.719 -13.306 1.00 91.81 179 VAL A N 1
ATOM 1399 C CA . VAL A 1 179 ? 5.108 -8.488 -13.665 1.00 91.81 179 VAL A CA 1
ATOM 1400 C C . VAL A 1 179 ? 4.623 -7.826 -12.381 1.00 91.81 179 VAL A C 1
ATOM 1402 O O . VAL A 1 179 ? 4.032 -8.480 -11.523 1.00 91.81 179 VAL A O 1
ATOM 1405 N N . VAL A 1 180 ? 4.878 -6.529 -12.248 1.00 91.00 180 VAL A N 1
ATOM 1406 C CA . VAL A 1 180 ? 4.468 -5.722 -11.099 1.00 91.00 180 VAL A CA 1
ATOM 1407 C C . VAL A 1 180 ? 3.323 -4.814 -11.522 1.00 91.00 180 VAL A C 1
ATOM 1409 O O . VAL A 1 180 ? 3.475 -3.993 -12.426 1.00 91.00 180 VAL A O 1
ATOM 1412 N N . SER A 1 181 ? 2.170 -4.965 -10.878 1.00 89.75 181 SER A N 1
ATOM 1413 C CA . SER A 1 181 ? 0.996 -4.132 -11.140 1.00 89.75 181 SER A CA 1
ATOM 1414 C C . SER A 1 181 ? 1.000 -2.881 -10.271 1.00 89.75 181 SER A C 1
ATOM 1416 O O . SER A 1 181 ? 1.149 -2.966 -9.050 1.00 89.75 181 SER A O 1
ATOM 1418 N N . ASP A 1 182 ? 0.777 -1.724 -10.893 1.00 89.94 182 ASP A N 1
ATOM 1419 C CA . ASP A 1 182 ? 0.529 -0.480 -10.174 1.00 89.94 182 ASP A CA 1
ATOM 1420 C C . ASP A 1 182 ? -0.939 -0.434 -9.740 1.00 89.94 182 ASP A C 1
ATOM 1422 O O . ASP A 1 182 ? -1.838 -0.207 -10.546 1.00 89.94 182 ASP A O 1
ATOM 1426 N N . LEU A 1 183 ? -1.195 -0.647 -8.449 1.00 89.44 183 LEU A N 1
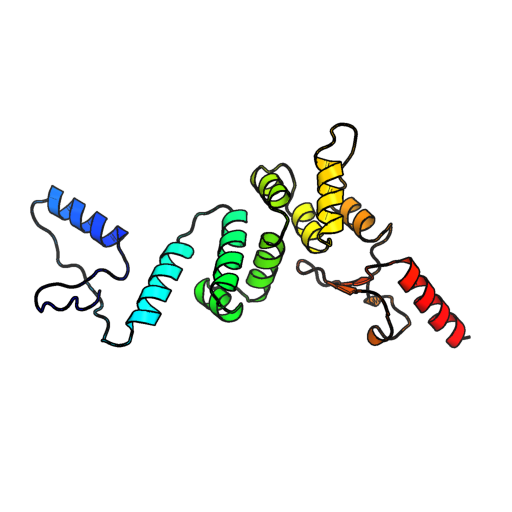ATOM 1427 C CA . LEU A 1 183 ? -2.553 -0.605 -7.903 1.00 89.44 183 LEU A CA 1
ATOM 1428 C C . LEU A 1 183 ? -3.166 0.804 -7.937 1.00 89.44 183 LEU A C 1
ATOM 1430 O O . LEU A 1 183 ? -4.386 0.932 -7.808 1.00 89.44 183 LEU A O 1
ATOM 1434 N N . PHE A 1 184 ? -2.361 1.855 -8.098 1.00 89.38 184 PHE A N 1
ATOM 1435 C CA . PHE A 1 184 ? -2.789 3.256 -8.125 1.00 89.38 184 PHE A CA 1
ATOM 1436 C C . PHE A 1 184 ? -2.891 3.825 -9.546 1.00 89.38 184 PHE A C 1
ATOM 1438 O O . PHE A 1 184 ? -3.502 4.881 -9.718 1.00 89.38 184 PHE A O 1
ATOM 1445 N N . GLY A 1 185 ? -2.370 3.106 -10.540 1.00 85.50 185 GLY A N 1
ATOM 1446 C CA . GLY A 1 185 ? -2.476 3.403 -11.966 1.00 85.50 185 GLY A CA 1
ATOM 1447 C C . GLY A 1 185 ? -3.247 2.335 -12.748 1.00 85.50 185 GLY A C 1
ATOM 1448 O O . GLY A 1 185 ? -3.944 1.497 -12.181 1.00 85.50 185 GLY A O 1
ATOM 1449 N N . GLU A 1 186 ? -3.126 2.382 -14.076 1.00 81.12 186 GLU A N 1
ATOM 1450 C CA . GLU A 1 186 ? -3.712 1.397 -15.007 1.00 81.12 186 GLU A CA 1
ATOM 1451 C C . GLU A 1 186 ? -2.653 0.505 -15.673 1.00 81.12 186 GLU A C 1
ATOM 1453 O O . GLU A 1 186 ? -2.943 -0.268 -16.590 1.00 81.12 186 GLU A O 1
ATOM 1458 N N . ASP A 1 187 ? -1.399 0.648 -15.256 1.00 88.25 187 ASP A N 1
ATOM 1459 C CA . ASP A 1 187 ? -0.267 0.005 -15.898 1.00 88.25 187 ASP A CA 1
ATOM 1460 C C . ASP A 1 187 ? 0.290 -1.136 -15.050 1.00 88.25 187 ASP A C 1
ATOM 1462 O O . ASP A 1 187 ? 0.222 -1.166 -13.822 1.00 88.25 187 ASP A O 1
ATOM 1466 N N . SER A 1 188 ? 0.886 -2.096 -15.745 1.00 91.50 188 SER A N 1
ATOM 1467 C CA . SER A 1 188 ? 1.750 -3.106 -15.151 1.00 91.50 188 SER A CA 1
ATOM 1468 C C . SER A 1 188 ? 3.093 -3.071 -15.864 1.00 91.50 188 SER A C 1
ATOM 1470 O O . SER A 1 188 ? 3.163 -2.757 -17.058 1.00 91.50 188 SER A O 1
ATOM 1472 N N . TYR A 1 189 ? 4.148 -3.379 -15.123 1.00 92.69 189 TYR A N 1
ATOM 1473 C CA . TYR A 1 189 ? 5.527 -3.225 -15.561 1.00 92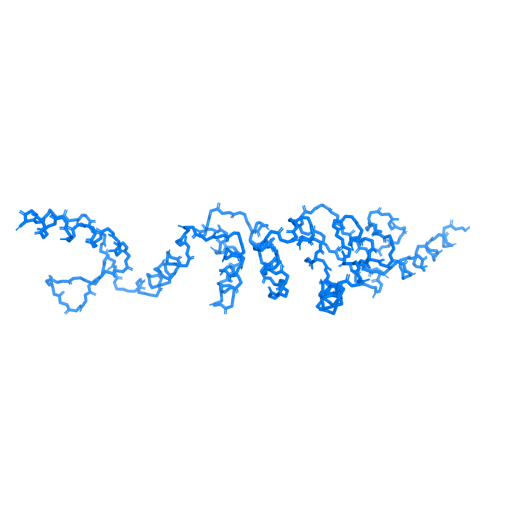.69 189 TYR A CA 1
ATOM 1474 C C . TYR A 1 189 ? 6.284 -4.541 -15.429 1.00 92.69 189 TYR A C 1
ATOM 1476 O O . TYR A 1 189 ? 6.045 -5.315 -14.502 1.00 92.69 189 TYR A O 1
ATOM 1484 N N . PHE A 1 190 ? 7.220 -4.790 -16.338 1.00 92.69 190 PHE A N 1
ATOM 1485 C CA . PHE A 1 190 ? 8.177 -5.879 -16.171 1.00 92.69 190 PHE A CA 1
ATOM 1486 C C . PHE A 1 190 ? 9.142 -5.540 -15.033 1.00 92.69 190 PHE A C 1
ATOM 1488 O O . PHE A 1 190 ? 9.712 -4.452 -15.016 1.00 92.69 190 PHE A O 1
ATOM 1495 N N . ALA A 1 191 ? 9.326 -6.462 -14.085 1.00 89.19 191 ALA A N 1
ATOM 1496 C CA . ALA A 1 191 ? 10.221 -6.258 -12.943 1.00 89.19 191 ALA A CA 1
ATOM 1497 C C . ALA A 1 191 ? 11.705 -6.175 -13.338 1.00 89.19 191 ALA A C 1
ATOM 1499 O O . ALA A 1 191 ? 12.504 -5.641 -12.577 1.00 89.19 191 ALA A O 1
ATOM 1500 N N . ASP A 1 192 ? 12.064 -6.725 -14.501 1.00 88.31 192 ASP A N 1
ATOM 1501 C CA . ASP A 1 192 ? 13.440 -6.872 -14.966 1.00 88.31 192 ASP A CA 1
ATOM 1502 C C . ASP A 1 192 ? 13.539 -6.441 -16.437 1.00 88.31 192 ASP A C 1
ATOM 1504 O O . ASP A 1 192 ? 12.942 -7.047 -17.333 1.00 88.31 192 ASP A O 1
ATOM 1508 N N . ALA A 1 193 ? 14.267 -5.352 -16.680 1.00 89.69 193 ALA A N 1
ATOM 1509 C CA . ALA A 1 193 ? 14.426 -4.796 -18.016 1.00 89.69 193 ALA A CA 1
ATOM 1510 C C . ALA A 1 193 ? 15.274 -5.697 -18.933 1.00 89.69 193 ALA A C 1
ATOM 1512 O O . ALA A 1 193 ? 15.006 -5.757 -20.135 1.00 89.69 193 ALA A O 1
ATOM 1513 N N . ASP A 1 194 ? 16.253 -6.421 -18.391 1.00 90.44 194 ASP A N 1
ATOM 1514 C CA . ASP A 1 194 ? 17.155 -7.269 -19.175 1.00 90.44 194 ASP A CA 1
ATOM 1515 C C . ASP A 1 194 ? 16.421 -8.517 -19.672 1.00 90.44 194 ASP A C 1
ATOM 1517 O O . ASP A 1 194 ? 16.510 -8.876 -20.853 1.00 90.44 194 ASP A O 1
ATOM 1521 N N . VAL A 1 195 ? 15.615 -9.138 -18.804 1.00 91.50 195 VAL A N 1
ATOM 1522 C CA . VAL A 1 195 ? 14.758 -10.272 -19.184 1.00 91.50 195 VAL A CA 1
ATOM 1523 C C . VAL A 1 195 ? 13.720 -9.841 -20.223 1.00 91.50 195 VAL A C 1
ATOM 1525 O O . VAL A 1 195 ? 13.473 -10.577 -21.185 1.00 91.50 195 VAL A O 1
ATOM 1528 N N . PHE A 1 196 ? 13.141 -8.642 -20.083 1.00 93.69 196 PHE A N 1
ATOM 1529 C CA . PHE A 1 196 ? 12.252 -8.083 -21.104 1.00 93.69 196 PHE A CA 1
ATOM 1530 C C . PHE A 1 196 ? 12.965 -7.958 -22.454 1.00 93.69 196 PHE A C 1
ATOM 1532 O O . PHE A 1 196 ? 12.455 -8.461 -23.457 1.00 93.69 196 PHE A O 1
ATOM 1539 N N . TRP A 1 197 ? 14.141 -7.324 -22.500 1.00 93.25 197 TRP A N 1
ATOM 1540 C CA . TRP A 1 197 ? 14.854 -7.094 -23.758 1.00 93.25 197 TRP A CA 1
ATOM 1541 C C . TRP A 1 197 ? 15.314 -8.390 -24.423 1.00 93.25 197 TRP A C 1
ATOM 1543 O O . TRP A 1 197 ? 15.271 -8.482 -25.652 1.00 93.25 197 TRP A O 1
ATOM 1553 N N . LEU A 1 198 ? 15.678 -9.411 -23.644 1.00 94.44 198 LEU A N 1
ATOM 1554 C CA . LEU A 1 198 ? 15.951 -10.748 -24.166 1.00 94.44 198 LEU A CA 1
ATOM 1555 C C . LEU A 1 198 ? 14.734 -11.302 -24.928 1.00 94.44 198 LEU A C 1
ATOM 1557 O O . LEU A 1 198 ? 14.847 -11.637 -26.109 1.00 94.44 198 LEU A O 1
ATOM 1561 N N . LYS A 1 199 ? 13.555 -11.319 -24.291 1.00 95.88 199 LYS A N 1
ATOM 1562 C CA . LYS A 1 199 ? 12.308 -11.816 -24.901 1.00 95.88 199 LYS A CA 1
ATOM 1563 C C . LYS A 1 199 ? 11.826 -10.972 -26.072 1.00 95.88 199 LYS A C 1
ATOM 1565 O O . LYS A 1 199 ? 11.370 -11.503 -27.085 1.00 95.88 199 LYS A O 1
ATOM 1570 N N . GLN A 1 200 ? 11.981 -9.660 -25.970 1.00 95.81 200 GLN A N 1
ATOM 1571 C CA . GLN A 1 200 ? 11.643 -8.734 -27.038 1.00 95.81 200 GLN A CA 1
ATOM 1572 C C . GLN A 1 200 ? 12.490 -9.006 -28.291 1.00 95.81 200 GLN A C 1
ATOM 1574 O O . GLN A 1 200 ? 11.954 -9.059 -29.398 1.00 95.81 200 GLN A O 1
ATOM 1579 N N . ASN A 1 201 ? 13.796 -9.231 -28.125 1.00 95.62 201 ASN A N 1
ATOM 1580 C CA . ASN A 1 201 ? 14.710 -9.521 -29.229 1.00 95.62 201 ASN A CA 1
ATOM 1581 C C . ASN A 1 201 ? 14.450 -10.896 -29.863 1.00 95.62 201 ASN A C 1
ATOM 1583 O O . ASN A 1 201 ? 14.477 -10.998 -31.090 1.00 95.62 201 ASN A O 1
ATOM 1587 N N . GLU A 1 202 ? 14.141 -11.924 -29.063 1.00 95.62 202 GLU A N 1
ATOM 1588 C CA . GLU A 1 202 ? 13.700 -13.239 -29.561 1.00 95.62 202 GLU A CA 1
ATOM 1589 C C . GLU A 1 202 ? 12.455 -13.103 -30.456 1.00 95.62 202 GLU A C 1
ATOM 1591 O O . GLU A 1 202 ? 12.434 -13.600 -31.585 1.00 95.62 202 GLU A O 1
ATOM 1596 N N . ALA A 1 203 ? 11.444 -12.359 -29.996 1.00 94.81 203 ALA A N 1
ATOM 1597 C CA . ALA A 1 203 ? 10.216 -12.125 -30.753 1.00 94.81 203 ALA A CA 1
ATOM 1598 C C . ALA A 1 203 ? 10.450 -11.318 -32.041 1.00 94.81 203 ALA A C 1
ATOM 1600 O O . ALA A 1 203 ? 9.826 -11.596 -33.067 1.00 94.81 203 ALA A O 1
ATOM 1601 N N . ILE A 1 204 ? 11.350 -10.328 -32.017 1.00 95.19 204 ILE A N 1
ATOM 1602 C CA . ILE A 1 204 ? 11.738 -9.565 -33.214 1.00 95.19 204 ILE A CA 1
ATOM 1603 C C . ILE A 1 204 ? 12.452 -10.471 -34.221 1.00 95.19 204 ILE A C 1
ATOM 1605 O O . ILE A 1 204 ? 12.157 -10.398 -35.415 1.00 95.19 204 ILE A O 1
ATOM 1609 N N . ALA A 1 205 ? 13.374 -11.320 -33.761 1.00 94.94 205 ALA A N 1
ATOM 1610 C CA . ALA A 1 205 ? 14.116 -12.236 -34.620 1.00 94.94 205 ALA A CA 1
ATOM 1611 C C . ALA A 1 205 ? 13.197 -13.268 -35.291 1.00 94.94 205 ALA A C 1
ATOM 1613 O O . ALA A 1 205 ? 13.364 -13.528 -36.475 1.00 94.94 205 ALA A O 1
ATOM 1614 N N . ALA A 1 206 ? 12.190 -13.786 -34.581 1.00 93.00 206 ALA A N 1
ATOM 1615 C CA . ALA A 1 206 ? 11.219 -14.739 -35.126 1.00 93.00 206 ALA A CA 1
ATOM 1616 C C . ALA A 1 206 ? 10.273 -14.147 -36.193 1.00 93.00 206 ALA A C 1
ATOM 1618 O O . ALA A 1 206 ? 9.609 -14.892 -36.910 1.00 93.00 206 ALA A O 1
ATOM 1619 N N . ARG A 1 207 ? 10.180 -12.813 -36.287 1.00 90.00 207 ARG A N 1
ATOM 1620 C CA . ARG A 1 207 ? 9.375 -12.099 -37.296 1.00 90.00 207 ARG A CA 1
ATOM 1621 C C . ARG A 1 207 ? 10.168 -11.723 -38.554 1.00 90.00 207 ARG A C 1
ATOM 1623 O O . ARG A 1 207 ? 9.575 -11.155 -39.471 1.00 90.00 207 ARG A O 1
ATOM 1630 N N . ARG A 1 208 ? 11.482 -11.963 -38.570 1.00 68.56 208 ARG A N 1
ATOM 1631 C CA . ARG A 1 208 ? 12.357 -11.763 -39.735 1.00 68.56 208 ARG A CA 1
ATOM 1632 C C . ARG A 1 208 ? 12.472 -13.048 -40.539 1.00 68.56 208 ARG A C 1
ATOM 1634 O O . ARG A 1 208 ? 12.525 -12.917 -41.779 1.00 68.56 208 ARG A O 1
#

pLDDT: mean 86.57, std 11.52, range [52.0, 98.44]

Foldseek 3Di:
DEDPPDPPDGDDLDDVVVVVVQVVVCVVVVHGDDDDDDYDDPPCVVVSNVVSVLCVLLPDDDPLLSQLLSLCVCVVVPDDLVNVCVSNVHDSLVSVQSPLLSPQDVVLSVCVVVVVADPQQSLLCSLADPVRSVVLVVQVPDPVHDRDGHPRSNCVQQVGDFAWPVPQLDDPVPQPFDWGDRSPDPTIGTRYPVSRVVRRVVSVVVVD

Radius of gyration: 25.48 Å; chains: 1; bounding box: 61×34×78 Å